Protein AF-A0ABD1W0A0-F1 (afdb_monomer)

Mean predicted aligned error: 12.57 Å

Nearest PDB structures (foldseek):
  8tv5-assembly1_F  TM=3.981E-01  e=1.221E-01  Homo sapiens
  3ckh-assembly3_A  TM=3.343E-01  e=6.756E-02  Homo sapiens
  2lw8-assembly1_A  TM=3.356E-01  e=4.769E-01  Homo sapiens
  2wmp-assembly1_B  TM=1.359E-01  e=3.151E-01  Escherichia coli
  7cyf-assembly1_D  TM=2.178E-01  e=3.790E+00  Synechocystis sp. PCC 6803 substr. Kazusa

Solvent-accessible surface area (backbone atoms only — not comparable to full-atom values): 14166 Å² total; per-residue (Å²): 141,86,70,61,62,67,52,38,37,58,56,57,69,68,49,51,70,68,56,54,67,65,48,45,54,42,34,46,77,34,82,74,73,67,85,85,35,39,60,45,50,45,73,42,72,76,54,95,89,44,54,72,43,29,40,37,40,39,40,23,35,31,31,43,80,86,50,80,87,59,73,89,62,64,91,59,54,57,47,70,38,40,28,41,30,37,32,49,95,92,37,76,81,42,79,44,67,47,82,40,45,40,73,68,92,44,70,54,39,32,25,36,41,37,45,39,44,35,89,35,77,90,41,61,70,68,48,74,70,26,29,43,36,61,43,69,41,84,80,53,79,57,81,35,58,38,80,75,49,45,26,40,37,83,36,35,54,78,44,61,62,78,84,74,84,57,88,86,50,60,78,93,72,48,30,58,54,53,52,52,49,48,55,56,74,52,74,67,94,81,72,94,74,83,90,81,93,74,95,73,96,64,75,60,64,40,47,24,54,36,62,22,46,58,68,86,56,47,80,60,45,58,69,50,55,51,52,66,66,63,66,78,79,76,83,88,129

Structure (mmCIF, N/CA/C/O backbone):
data_AF-A0ABD1W0A0-F1
#
_entry.id   AF-A0ABD1W0A0-F1
#
loop_
_atom_site.group_PDB
_atom_site.id
_atom_site.type_symbol
_atom_site.label_atom_id
_atom_site.label_alt_id
_atom_site.label_comp_id
_atom_site.label_asym_id
_atom_site.label_entity_id
_atom_site.label_seq_id
_atom_site.pdbx_PDB_ins_code
_atom_site.Cartn_x
_atom_site.Cartn_y
_atom_site.Cartn_z
_atom_site.occupancy
_atom_site.B_iso_or_equiv
_atom_site.auth_seq_id
_atom_site.auth_comp_id
_atom_site.auth_asym_id
_atom_site.auth_atom_id
_atom_site.pdbx_PDB_model_num
ATOM 1 N N . MET A 1 1 ? 24.295 13.191 -13.640 1.00 30.84 1 MET A N 1
ATOM 2 C CA . MET A 1 1 ? 22.905 12.685 -13.686 1.00 30.84 1 MET A CA 1
ATOM 3 C C . MET A 1 1 ? 22.495 12.322 -12.268 1.00 30.84 1 MET A C 1
ATOM 5 O O . MET A 1 1 ? 22.832 11.245 -11.812 1.00 30.84 1 MET A O 1
ATOM 9 N N . GLY A 1 2 ? 21.877 13.245 -11.538 1.00 33.69 2 GLY A N 1
ATOM 10 C CA . GLY A 1 2 ? 21.489 13.039 -10.142 1.00 33.69 2 GLY A CA 1
ATOM 11 C C . GLY A 1 2 ? 20.812 14.305 -9.644 1.00 33.69 2 GLY A C 1
ATOM 12 O O . GLY A 1 2 ? 21.487 15.253 -9.272 1.00 33.69 2 GLY A O 1
ATOM 13 N N . GLY A 1 3 ? 19.488 14.380 -9.776 1.00 33.66 3 GLY A N 1
ATOM 14 C CA . GLY A 1 3 ? 18.755 15.620 -9.487 1.00 33.66 3 GLY A CA 1
ATOM 15 C C . GLY A 1 3 ? 17.242 15.479 -9.316 1.00 33.66 3 GLY A C 1
ATOM 16 O O . GLY A 1 3 ? 16.566 16.490 -9.163 1.00 33.66 3 GLY A O 1
ATOM 17 N N . CYS A 1 4 ? 16.691 14.258 -9.341 1.00 41.09 4 CYS A N 1
ATOM 18 C CA . CYS A 1 4 ? 15.255 14.044 -9.115 1.00 41.09 4 CYS A CA 1
ATOM 19 C C . CYS A 1 4 ? 14.901 13.771 -7.647 1.00 41.09 4 CYS A C 1
ATOM 21 O O . CYS A 1 4 ? 13.797 14.110 -7.232 1.00 41.09 4 CYS A O 1
ATOM 23 N N . SER A 1 5 ? 15.813 13.213 -6.842 1.00 47.69 5 SER A N 1
ATOM 24 C CA . SER A 1 5 ? 15.529 12.885 -5.437 1.00 47.69 5 SER A CA 1
ATOM 25 C C . SER A 1 5 ? 15.382 14.129 -4.552 1.00 47.69 5 SER A C 1
ATOM 27 O O . SER A 1 5 ? 14.432 14.209 -3.776 1.00 47.69 5 SER A O 1
ATOM 29 N N . SER A 1 6 ? 16.253 15.135 -4.711 1.00 45.31 6 SER A N 1
ATOM 30 C CA . SER A 1 6 ? 16.194 16.379 -3.926 1.00 45.31 6 SER A CA 1
ATOM 31 C C . SER A 1 6 ? 14.945 17.209 -4.237 1.00 45.31 6 SER A C 1
ATOM 33 O O . SER A 1 6 ? 14.251 17.656 -3.329 1.00 45.31 6 SER A O 1
ATOM 35 N N . ARG A 1 7 ? 14.601 17.355 -5.520 1.00 48.25 7 ARG A N 1
ATOM 36 C CA . ARG A 1 7 ? 13.452 18.163 -5.954 1.00 48.25 7 ARG A CA 1
ATOM 37 C C . ARG A 1 7 ? 12.101 17.503 -5.671 1.00 48.25 7 ARG A C 1
ATOM 39 O O . ARG A 1 7 ? 11.128 18.207 -5.416 1.00 48.25 7 ARG A O 1
ATOM 46 N N . ALA A 1 8 ? 12.019 16.169 -5.687 1.00 51.66 8 ALA A N 1
ATOM 47 C CA . ALA A 1 8 ? 10.799 15.487 -5.268 1.00 51.66 8 ALA A CA 1
ATOM 48 C C . ALA A 1 8 ? 10.520 15.739 -3.775 1.00 51.66 8 ALA A C 1
ATOM 50 O O . ALA A 1 8 ? 9.407 16.133 -3.427 1.00 51.66 8 ALA A O 1
ATOM 51 N N . SER A 1 9 ? 11.553 15.624 -2.925 1.00 56.41 9 SER A N 1
ATOM 52 C CA . SER A 1 9 ? 11.492 15.981 -1.497 1.00 56.41 9 SER A CA 1
ATOM 53 C C . SER A 1 9 ? 11.019 17.430 -1.290 1.00 56.41 9 SER A C 1
ATOM 55 O O . SER A 1 9 ? 10.103 17.673 -0.508 1.00 56.41 9 SER A O 1
ATOM 57 N N . GLU A 1 10 ? 11.518 18.392 -2.077 1.00 59.81 10 GLU A N 1
ATOM 58 C CA . GLU A 1 10 ? 11.085 19.800 -2.007 1.00 59.81 10 GLU A CA 1
ATOM 59 C C . GLU A 1 10 ? 9.602 20.036 -2.340 1.00 59.81 10 GLU A C 1
ATOM 61 O O . GLU A 1 10 ? 8.986 20.937 -1.770 1.00 59.81 10 GLU A O 1
ATOM 66 N N . VAL A 1 11 ? 9.007 19.264 -3.255 1.00 61.78 11 VAL A N 1
ATOM 67 C CA . VAL A 1 11 ? 7.575 19.390 -3.582 1.00 61.78 11 VAL A CA 1
ATOM 68 C C . VAL A 1 11 ? 6.713 18.773 -2.482 1.00 61.78 11 VAL A C 1
ATOM 70 O O . VAL A 1 11 ? 5.691 19.347 -2.117 1.00 61.78 11 VAL A O 1
ATOM 73 N N . ILE A 1 12 ? 7.132 17.644 -1.910 1.00 63.72 12 ILE A N 1
ATOM 74 C CA . ILE A 1 12 ? 6.375 16.969 -0.843 1.00 63.72 12 ILE A CA 1
ATOM 75 C C . ILE A 1 12 ? 6.430 17.765 0.457 1.00 63.72 12 ILE A C 1
ATOM 77 O O . ILE A 1 12 ? 5.430 17.842 1.166 1.00 63.72 12 ILE A O 1
ATOM 81 N N . ARG A 1 13 ? 7.555 18.440 0.724 1.00 64.38 13 ARG A N 1
ATOM 82 C CA . ARG A 1 13 ? 7.705 19.404 1.824 1.00 64.38 13 ARG A CA 1
ATOM 83 C C . ARG A 1 13 ? 6.637 20.489 1.827 1.00 64.38 13 ARG A C 1
ATOM 85 O O . ARG A 1 13 ? 6.260 20.969 2.897 1.00 64.38 13 ARG A O 1
ATOM 92 N N . LYS A 1 14 ? 6.160 20.869 0.637 1.00 68.62 14 LYS A N 1
ATOM 93 C CA . LYS A 1 14 ? 5.113 21.878 0.451 1.00 68.62 14 LYS A CA 1
ATOM 94 C C . LYS A 1 14 ? 3.707 21.333 0.681 1.00 68.62 14 LYS A C 1
ATOM 96 O O . LYS A 1 14 ? 2.786 22.139 0.764 1.00 68.62 14 LYS A O 1
ATOM 101 N N . PHE A 1 15 ? 3.516 20.016 0.793 1.00 69.50 15 PHE A N 1
ATOM 102 C CA . PHE A 1 15 ? 2.223 19.499 1.218 1.00 69.50 15 PHE A CA 1
ATOM 103 C C . PHE A 1 15 ? 2.018 19.791 2.699 1.00 69.50 15 PHE A C 1
ATOM 105 O O . PHE A 1 15 ? 2.807 19.406 3.572 1.00 69.50 15 PHE A O 1
ATOM 112 N N . ASP A 1 16 ? 0.915 20.475 2.974 1.00 72.50 16 ASP A N 1
ATOM 113 C CA . ASP A 1 16 ? 0.382 20.543 4.316 1.00 72.50 16 ASP A CA 1
ATOM 114 C C . ASP A 1 16 ? -0.169 19.170 4.749 1.00 72.50 16 ASP A C 1
ATOM 116 O O . ASP A 1 16 ? -0.230 18.187 3.996 1.00 72.50 16 ASP A O 1
ATOM 120 N N . LYS A 1 17 ? -0.567 19.095 6.015 1.00 72.88 17 LYS A N 1
ATOM 121 C CA . LYS A 1 17 ? -1.086 17.870 6.617 1.00 72.88 17 LYS A CA 1
ATOM 122 C C . LYS A 1 17 ? -2.377 17.387 5.950 1.00 72.88 17 LYS A C 1
ATOM 124 O O . LYS A 1 17 ? -2.578 16.183 5.804 1.00 72.88 17 LYS A O 1
ATOM 129 N N . VAL A 1 18 ? -3.243 18.305 5.528 1.00 74.94 18 VAL A N 1
ATOM 130 C CA . VAL A 1 18 ? -4.532 17.992 4.900 1.00 74.94 18 VAL A CA 1
ATOM 131 C C . VAL A 1 18 ? -4.304 17.385 3.514 1.00 74.94 18 VAL A C 1
ATOM 133 O O . VAL A 1 18 ? -4.861 16.331 3.195 1.00 74.94 18 VAL A O 1
ATOM 136 N N . ALA A 1 19 ? -3.411 17.983 2.727 1.00 73.25 19 ALA A N 1
ATOM 137 C CA . ALA A 1 19 ? -2.983 17.494 1.430 1.00 73.25 19 ALA A CA 1
ATOM 138 C C . ALA A 1 19 ? -2.396 16.081 1.544 1.00 73.25 19 ALA A C 1
ATOM 140 O O . ALA A 1 19 ? -2.847 15.184 0.830 1.00 73.25 19 ALA A O 1
ATOM 141 N N . LEU A 1 20 ? -1.485 15.832 2.493 1.00 76.44 20 LEU A N 1
ATOM 142 C CA . LEU A 1 20 ? -0.906 14.499 2.704 1.00 76.44 20 LEU A CA 1
ATOM 143 C C . LEU A 1 20 ? -1.940 13.449 3.152 1.00 76.44 20 LEU A C 1
ATOM 145 O O . LEU A 1 20 ? -1.896 12.313 2.675 1.00 76.44 20 LEU A O 1
ATOM 149 N N . ARG A 1 21 ? -2.904 13.814 4.013 1.00 76.31 21 ARG A N 1
ATOM 150 C CA . ARG A 1 21 ? -4.032 12.935 4.395 1.00 76.31 21 ARG A CA 1
ATOM 151 C C . ARG A 1 21 ? -4.903 12.571 3.186 1.00 76.31 21 ARG A C 1
ATOM 153 O O . ARG A 1 21 ? -5.435 11.460 3.105 1.00 76.31 21 ARG A O 1
ATOM 160 N N . SER A 1 22 ? -5.040 13.496 2.236 1.00 76.44 22 SER A N 1
ATOM 161 C CA . SER A 1 22 ? -5.843 13.320 1.021 1.00 76.44 22 SER A CA 1
ATOM 162 C C . SER A 1 22 ? -5.133 12.536 -0.094 1.00 76.44 22 SER A C 1
ATOM 164 O O . SER A 1 22 ? -5.806 12.020 -0.994 1.00 76.44 22 SER A O 1
ATOM 166 N N . LEU A 1 23 ? -3.801 12.388 -0.033 1.00 77.12 23 LEU A N 1
ATOM 167 C CA . LEU A 1 23 ? -3.023 11.692 -1.060 1.00 77.12 23 LEU A CA 1
ATOM 168 C C . LEU A 1 23 ? -3.459 10.230 -1.178 1.00 77.12 23 LEU A C 1
ATOM 170 O O . LEU A 1 23 ? -3.375 9.445 -0.235 1.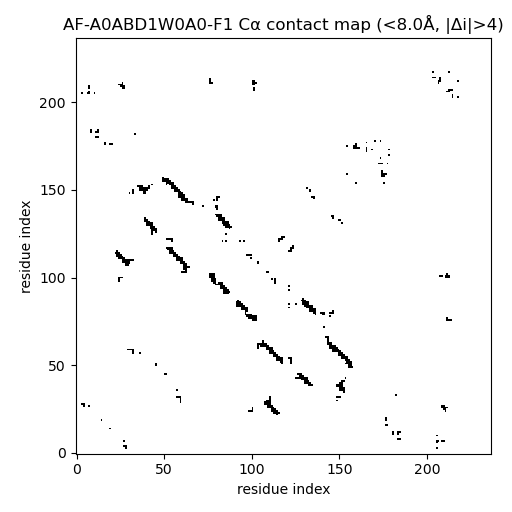00 77.12 23 LEU A O 1
ATOM 174 N N . ARG A 1 24 ? -3.913 9.860 -2.378 1.00 84.38 24 ARG A N 1
ATOM 175 C CA . ARG A 1 24 ? -4.330 8.490 -2.709 1.00 84.38 24 ARG A CA 1
ATOM 176 C C . ARG A 1 24 ? -3.182 7.646 -3.233 1.00 84.38 24 ARG A C 1
ATOM 178 O O . ARG A 1 24 ? -3.112 6.470 -2.909 1.00 84.38 24 ARG A O 1
ATOM 185 N N . ASN A 1 25 ? -2.317 8.232 -4.054 1.00 84.25 25 ASN A N 1
ATOM 186 C CA . ASN A 1 25 ? -1.151 7.569 -4.625 1.00 84.25 25 ASN A CA 1
ATOM 187 C C . ASN A 1 25 ? -0.029 8.591 -4.745 1.00 84.25 25 ASN A C 1
ATOM 189 O O . ASN A 1 25 ? -0.281 9.739 -5.115 1.00 84.25 25 ASN A O 1
ATOM 193 N N . PHE A 1 26 ? 1.185 8.164 -4.445 1.00 82.31 26 PHE A N 1
ATOM 194 C CA . PHE A 1 26 ? 2.364 9.008 -4.456 1.00 82.31 26 PHE A CA 1
ATOM 195 C C . PHE A 1 26 ? 3.607 8.146 -4.716 1.00 82.31 26 PHE A C 1
ATOM 197 O O . PHE A 1 26 ? 3.639 7.000 -4.266 1.00 82.31 26 PHE A O 1
ATOM 204 N N . SER A 1 27 ? 4.616 8.658 -5.428 1.00 82.81 27 SER A N 1
ATOM 205 C CA . SER A 1 27 ? 5.856 7.906 -5.667 1.00 82.81 27 SER A CA 1
ATOM 206 C C . SER A 1 27 ? 7.123 8.757 -5.571 1.00 82.81 27 SER A C 1
ATOM 208 O O . SER A 1 27 ? 7.114 9.926 -5.954 1.00 82.81 27 SER A O 1
ATOM 210 N N . ILE A 1 28 ? 8.211 8.157 -5.077 1.00 83.94 28 ILE A N 1
ATOM 211 C CA . ILE A 1 28 ? 9.555 8.755 -5.004 1.00 83.94 28 ILE A CA 1
ATOM 212 C C . ILE A 1 28 ? 10.644 7.756 -5.363 1.00 83.94 28 ILE A C 1
ATOM 214 O O . ILE A 1 28 ? 10.482 6.561 -5.109 1.00 83.94 28 ILE A O 1
ATOM 218 N N . PRO A 1 29 ? 11.788 8.235 -5.877 1.00 82.81 29 PRO A N 1
ATOM 219 C CA . PRO A 1 29 ? 12.995 7.425 -5.940 1.00 82.81 29 PRO A CA 1
ATOM 220 C C . PRO A 1 29 ? 13.361 6.920 -4.541 1.00 82.81 29 PRO A C 1
ATOM 222 O O . PRO A 1 29 ? 13.409 7.703 -3.591 1.00 82.81 29 PRO A O 1
ATOM 225 N N . GLY A 1 30 ? 13.607 5.620 -4.403 1.00 84.12 30 GLY A N 1
ATOM 226 C CA . GLY A 1 30 ? 13.931 5.023 -3.112 1.00 84.12 30 GLY A CA 1
ATOM 227 C C . GLY A 1 30 ? 13.736 3.512 -3.070 1.00 84.12 30 GLY A C 1
ATOM 228 O O . GLY A 1 30 ? 12.893 2.944 -3.764 1.00 84.12 30 GLY A O 1
ATOM 229 N N . SER A 1 31 ? 14.532 2.849 -2.229 1.00 88.75 31 SER A N 1
ATOM 230 C CA . SER A 1 31 ? 14.459 1.402 -1.994 1.00 88.75 31 SER A CA 1
ATOM 231 C C . SER A 1 31 ? 13.910 1.024 -0.626 1.00 88.75 31 SER A C 1
ATOM 233 O O . SER A 1 31 ? 13.794 -0.169 -0.330 1.00 88.75 31 SER A O 1
ATOM 235 N N . GLU A 1 32 ? 13.616 2.009 0.218 1.00 90.88 32 GLU A N 1
ATOM 236 C CA . GLU A 1 32 ? 13.239 1.784 1.605 1.00 90.88 32 GLU A CA 1
ATOM 237 C C . GLU A 1 32 ? 11.749 1.968 1.837 1.00 90.88 32 GLU A C 1
ATOM 239 O O . GLU A 1 32 ? 11.087 2.797 1.218 1.00 90.88 32 GLU A O 1
ATOM 244 N N . ILE A 1 33 ? 11.233 1.141 2.739 1.00 91.88 33 ILE A N 1
ATOM 245 C CA . ILE A 1 33 ? 9.881 1.233 3.276 1.00 91.88 33 ILE A CA 1
ATOM 246 C C . ILE A 1 33 ? 10.043 1.628 4.744 1.00 91.88 33 ILE A C 1
ATOM 248 O O . ILE A 1 33 ? 10.895 1.031 5.410 1.00 91.88 33 ILE A O 1
ATOM 252 N N . PRO A 1 34 ? 9.253 2.582 5.267 1.00 89.50 34 PRO A N 1
ATOM 253 C CA . PRO A 1 34 ? 9.365 2.971 6.665 1.00 89.50 34 PRO A CA 1
ATOM 254 C C . PRO A 1 34 ? 9.191 1.765 7.596 1.00 89.50 34 PRO A C 1
ATOM 256 O O . PRO A 1 34 ? 8.301 0.939 7.390 1.00 89.50 34 PRO A O 1
ATOM 259 N N . GLU A 1 35 ? 10.015 1.671 8.640 1.00 90.50 35 GLU A N 1
ATOM 260 C CA . GLU A 1 35 ? 10.097 0.480 9.507 1.00 90.50 35 GLU A CA 1
ATOM 261 C C . GLU A 1 35 ? 8.784 0.122 10.214 1.00 90.50 35 GLU A C 1
ATOM 263 O O . GLU A 1 35 ? 8.564 -1.018 10.610 1.00 90.50 35 GLU A O 1
ATOM 268 N N . TRP A 1 36 ? 7.889 1.096 10.351 1.00 90.81 36 TRP A N 1
ATOM 269 C CA . TRP A 1 36 ? 6.583 0.942 10.982 1.00 90.81 36 TRP A CA 1
ATOM 270 C C . TRP A 1 36 ? 5.498 0.351 10.077 1.00 90.81 36 TRP A C 1
ATOM 272 O O . TRP A 1 36 ? 4.363 0.152 10.520 1.00 90.81 36 TRP A O 1
ATOM 282 N N . PHE A 1 37 ? 5.826 0.053 8.821 1.00 94.69 37 PHE A N 1
ATOM 283 C CA . PHE A 1 37 ? 4.998 -0.798 7.978 1.00 94.69 37 PHE A CA 1
ATOM 284 C C . PHE A 1 37 ? 5.242 -2.267 8.319 1.00 94.69 37 PHE A C 1
ATOM 286 O O . PHE A 1 37 ? 6.377 -2.722 8.461 1.00 94.69 37 PHE A O 1
ATOM 293 N N . THR A 1 38 ? 4.166 -3.047 8.375 1.00 96.62 38 THR A N 1
ATOM 294 C CA . THR A 1 38 ? 4.269 -4.506 8.447 1.00 96.62 38 THR A CA 1
ATOM 295 C C . THR A 1 38 ? 4.619 -5.046 7.065 1.00 96.62 38 THR A C 1
ATOM 297 O O . THR A 1 38 ? 3.952 -4.711 6.090 1.00 96.62 38 THR A O 1
ATOM 300 N N . ARG A 1 39 ? 5.681 -5.846 6.956 1.00 95.75 39 ARG A N 1
ATOM 301 C CA . ARG A 1 39 ? 6.168 -6.359 5.666 1.00 95.75 39 ARG A CA 1
ATOM 302 C C . ARG A 1 39 ? 5.242 -7.436 5.107 1.00 95.75 39 ARG A C 1
ATOM 304 O O . ARG A 1 39 ? 4.847 -8.330 5.846 1.00 95.75 39 ARG A O 1
ATOM 311 N N . ASP A 1 40 ? 4.984 -7.360 3.802 1.00 91.06 40 ASP A N 1
ATOM 312 C CA . ASP A 1 40 ? 4.324 -8.363 2.944 1.00 91.06 40 ASP A CA 1
ATOM 313 C C . ASP A 1 40 ? 2.868 -8.746 3.270 1.00 91.06 40 ASP A C 1
ATOM 315 O O . ASP A 1 40 ? 2.011 -8.717 2.379 1.00 91.06 40 ASP A O 1
ATOM 319 N N . GLU A 1 41 ? 2.558 -9.078 4.522 1.00 95.00 41 GLU A N 1
ATOM 320 C CA . GLU A 1 41 ? 1.202 -9.350 4.992 1.00 95.00 41 GLU A CA 1
ATOM 321 C C . GLU A 1 41 ? 0.913 -8.720 6.358 1.00 95.00 41 GLU A C 1
ATOM 323 O O . GLU A 1 41 ? 1.784 -8.626 7.218 1.00 95.00 41 GLU A O 1
ATOM 328 N N . VAL A 1 42 ? -0.339 -8.320 6.584 1.00 97.19 42 VAL A N 1
ATOM 329 C CA . VAL A 1 42 ? -0.821 -7.865 7.896 1.00 97.19 42 VAL A CA 1
ATOM 330 C C . VAL A 1 42 ? -2.146 -8.538 8.230 1.00 97.19 42 VAL A C 1
ATOM 332 O O . VAL A 1 42 ? -3.014 -8.681 7.371 1.00 97.1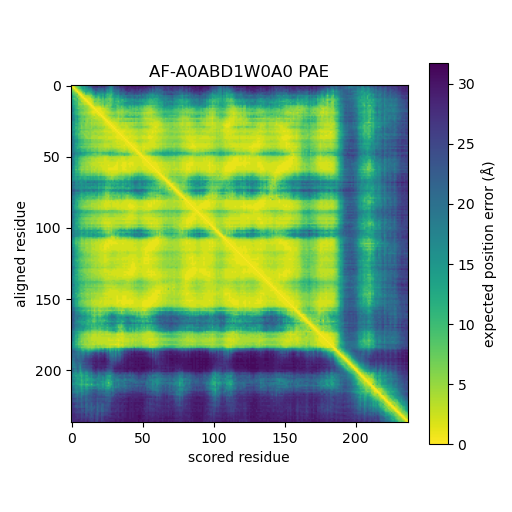9 42 VAL A O 1
ATOM 335 N N . CYS A 1 43 ? -2.308 -8.953 9.486 1.00 97.06 43 CYS A N 1
ATOM 336 C CA . CYS A 1 43 ? -3.588 -9.436 9.997 1.00 97.06 43 CYS A CA 1
ATOM 337 C C . CYS A 1 43 ? -4.410 -8.246 10.494 1.00 97.06 43 CYS A C 1
ATOM 339 O O . CYS A 1 43 ? -3.961 -7.495 11.363 1.00 97.06 43 CYS A O 1
ATOM 341 N N . PHE A 1 44 ? -5.611 -8.076 9.955 1.00 96.88 44 PHE A N 1
ATOM 342 C CA . PHE A 1 44 ? -6.562 -7.103 10.457 1.00 96.88 44 PHE A CA 1
ATOM 343 C C . PHE A 1 44 ? -7.184 -7.616 11.755 1.00 96.88 44 PHE A C 1
ATOM 345 O O . PHE A 1 44 ? -7.711 -8.727 11.816 1.00 96.88 44 PHE A O 1
ATOM 352 N N . SER A 1 45 ? -7.133 -6.782 12.792 1.00 94.94 45 SER A N 1
ATOM 353 C CA . SER A 1 45 ? -7.867 -7.008 14.029 1.00 94.94 45 SER A CA 1
ATOM 354 C C . SER A 1 45 ? -8.802 -5.836 14.281 1.00 94.94 45 SER A C 1
ATOM 356 O O . SER A 1 45 ? -8.381 -4.678 14.351 1.00 94.94 45 SER A O 1
ATOM 358 N N . LYS A 1 46 ? -10.091 -6.136 14.412 1.00 92.56 46 LYS A N 1
ATOM 359 C CA . LYS A 1 46 ? -11.120 -5.137 14.661 1.00 92.56 46 LYS A CA 1
ATOM 360 C C . LYS A 1 46 ? -10.990 -4.623 16.092 1.00 92.56 46 LYS A C 1
ATOM 362 O O . LYS A 1 46 ? -11.227 -5.346 17.058 1.00 92.56 46 LYS A O 1
ATOM 367 N N . LYS A 1 47 ? -10.675 -3.337 16.245 1.00 91.50 47 LYS A N 1
ATOM 368 C CA . LYS A 1 47 ? -10.637 -2.6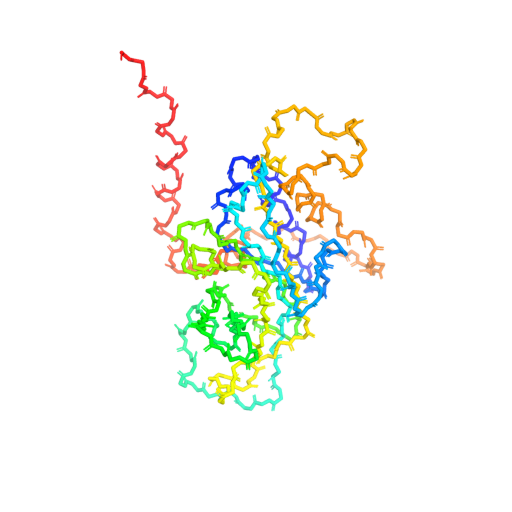86 17.559 1.00 91.50 47 LYS A CA 1
ATOM 369 C C . LYS A 1 47 ? -12.051 -2.301 18.013 1.00 91.50 47 LYS A C 1
ATOM 371 O O . LYS A 1 47 ? -12.889 -1.882 17.218 1.00 91.50 47 LYS A O 1
ATOM 376 N N . LYS A 1 48 ? -12.314 -2.409 19.321 1.00 86.25 48 LYS A N 1
ATOM 377 C CA . LYS A 1 48 ? -13.638 -2.135 19.916 1.00 86.25 48 LYS A CA 1
ATOM 378 C C . LYS A 1 48 ? -14.053 -0.657 19.850 1.00 86.25 48 LYS A C 1
ATOM 380 O O . LYS A 1 48 ? -15.242 -0.380 19.738 1.00 86.25 48 LYS A O 1
ATOM 385 N N . TYR A 1 49 ? -13.094 0.264 19.946 1.00 87.81 49 TYR A N 1
ATOM 386 C CA . TYR A 1 49 ? -13.345 1.707 20.091 1.00 87.81 49 TYR A CA 1
ATOM 387 C C . TYR A 1 49 ? -12.632 2.564 19.038 1.00 87.81 49 TYR A C 1
ATOM 389 O O . TYR A 1 49 ? -12.541 3.773 19.201 1.00 87.81 49 TYR A O 1
ATOM 397 N N . ASP A 1 50 ? -12.071 1.942 18.003 1.00 86.94 50 ASP A N 1
ATOM 398 C CA . ASP A 1 50 ? -11.167 2.621 17.076 1.00 86.94 50 ASP A CA 1
ATOM 399 C C . ASP A 1 50 ? -11.370 2.031 15.680 1.00 86.94 50 ASP A C 1
ATOM 401 O O . ASP A 1 50 ? -10.908 0.933 15.366 1.00 86.94 50 ASP A O 1
ATOM 405 N N . ALA A 1 51 ? -12.182 2.709 14.872 1.00 92.31 51 ALA A N 1
ATOM 406 C CA . ALA A 1 51 ? -12.536 2.224 13.547 1.00 92.31 51 ALA A CA 1
ATOM 407 C C . ALA A 1 51 ? -11.340 2.350 12.597 1.00 92.31 51 ALA A C 1
ATOM 409 O O . ALA A 1 51 ? -10.608 3.338 12.633 1.00 92.31 51 ALA A O 1
ATOM 410 N N . ILE A 1 52 ? -11.156 1.366 11.714 1.00 94.81 52 ILE A N 1
ATOM 411 C CA . ILE A 1 52 ? -10.200 1.499 10.614 1.00 94.81 52 ILE A CA 1
ATOM 412 C C . ILE A 1 52 ? -10.691 2.586 9.650 1.00 94.81 52 ILE A C 1
ATOM 414 O O . ILE A 1 52 ? -11.849 2.578 9.237 1.00 94.81 52 ILE A O 1
ATOM 418 N N . LYS A 1 53 ? -9.812 3.528 9.306 1.00 94.06 53 LYS A N 1
ATOM 419 C CA . LYS A 1 53 ? -10.094 4.636 8.380 1.00 94.06 53 LYS A CA 1
ATOM 420 C C . LYS A 1 53 ? -9.416 4.465 7.038 1.00 94.06 53 LYS A C 1
ATOM 422 O O . LYS A 1 53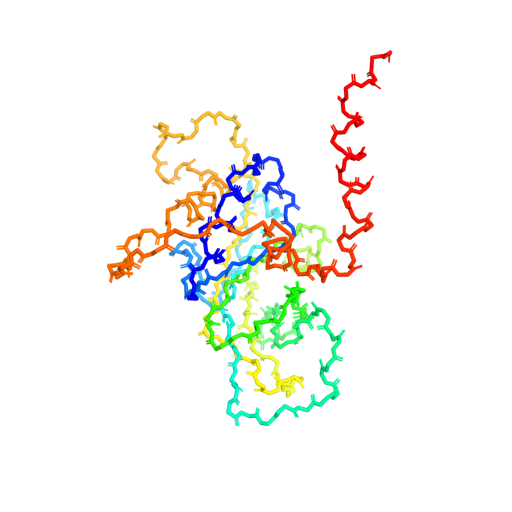 ? -9.925 4.945 6.028 1.00 94.06 53 LYS A O 1
ATOM 427 N N . SER A 1 54 ? -8.248 3.829 7.009 1.00 94.25 54 SER A N 1
ATOM 428 C CA . SER A 1 54 ? -7.582 3.520 5.749 1.00 94.25 54 SER A CA 1
ATOM 429 C C . SER A 1 54 ? -6.545 2.411 5.878 1.00 94.25 54 SER 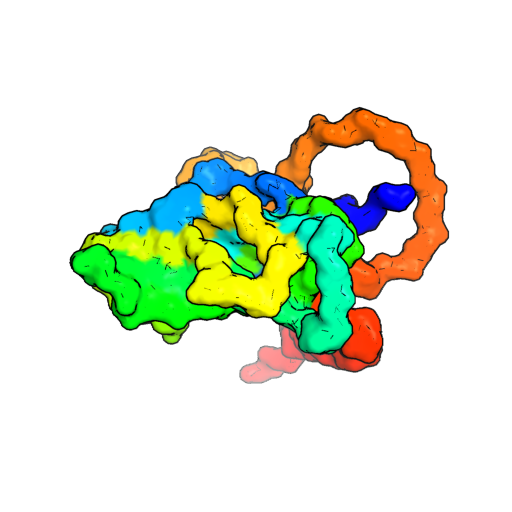A C 1
ATOM 431 O O . SER A 1 54 ? -6.082 2.085 6.968 1.00 94.25 54 SER A O 1
ATOM 433 N N . VAL A 1 55 ? -6.158 1.855 4.736 1.00 95.69 55 VAL A N 1
ATOM 434 C CA . VAL A 1 55 ? -5.000 0.976 4.578 1.00 95.69 55 VAL A CA 1
ATOM 435 C C . VAL A 1 55 ? -3.994 1.694 3.688 1.00 95.69 55 VAL A C 1
ATOM 437 O O . VAL A 1 55 ? -4.337 2.125 2.587 1.00 95.69 55 VAL A O 1
ATOM 440 N N . ILE A 1 56 ? -2.754 1.836 4.150 1.00 95.12 56 ILE A N 1
ATOM 441 C CA . ILE A 1 56 ? -1.647 2.363 3.349 1.00 95.12 56 ILE A CA 1
ATOM 442 C C . ILE A 1 56 ? -0.775 1.194 2.916 1.00 95.12 56 ILE A C 1
ATOM 444 O O . ILE A 1 56 ? -0.330 0.403 3.745 1.00 95.12 56 ILE A O 1
ATOM 448 N N . ILE A 1 57 ? -0.514 1.100 1.619 1.00 96.56 57 ILE A N 1
ATOM 449 C CA . ILE A 1 57 ? 0.370 0.100 1.034 1.00 96.56 57 ILE A CA 1
ATOM 450 C C . ILE A 1 57 ? 1.590 0.801 0.446 1.00 96.56 57 ILE A C 1
ATOM 452 O O . ILE A 1 57 ? 1.458 1.686 -0.395 1.00 96.56 57 ILE A O 1
ATOM 456 N N . ALA A 1 58 ? 2.769 0.382 0.894 1.00 95.06 58 ALA A N 1
ATOM 457 C CA . ALA A 1 58 ? 4.065 0.792 0.386 1.00 95.06 58 ALA A CA 1
ATOM 458 C C . ALA A 1 58 ? 4.651 -0.327 -0.477 1.00 95.06 58 ALA A C 1
ATOM 460 O O . ALA A 1 58 ? 4.722 -1.474 -0.036 1.00 95.06 58 ALA A O 1
ATOM 461 N N . VAL A 1 59 ? 5.093 -0.019 -1.694 1.00 95.44 59 VAL A N 1
ATOM 462 C CA . VAL A 1 59 ? 5.745 -0.998 -2.575 1.00 95.44 59 VAL A CA 1
ATOM 463 C C . VAL A 1 59 ? 6.972 -0.399 -3.227 1.00 95.44 59 VAL A C 1
ATOM 465 O O . VAL A 1 59 ? 6.943 0.728 -3.707 1.00 95.44 59 VAL A O 1
ATOM 468 N N . VAL A 1 60 ? 8.052 -1.171 -3.261 1.00 93.38 60 VAL A N 1
ATOM 469 C CA . VAL A 1 60 ? 9.278 -0.801 -3.967 1.00 93.38 60 VAL A CA 1
ATOM 470 C C . VAL A 1 60 ? 9.324 -1.578 -5.266 1.00 93.38 60 VAL A C 1
ATOM 472 O O . VAL A 1 60 ? 9.313 -2.814 -5.263 1.00 93.38 60 VAL A O 1
ATOM 475 N N . ILE A 1 61 ? 9.381 -0.849 -6.372 1.00 91.69 61 ILE A N 1
ATOM 476 C CA . ILE A 1 61 ? 9.409 -1.395 -7.723 1.00 91.69 61 ILE A CA 1
ATOM 477 C C . ILE A 1 61 ? 10.723 -1.042 -8.400 1.00 91.69 61 ILE A C 1
ATOM 479 O O . ILE A 1 61 ? 11.276 0.031 -8.196 1.00 91.69 61 ILE A O 1
ATOM 483 N N . SER A 1 62 ? 11.197 -1.952 -9.242 1.00 89.56 62 SER A N 1
ATOM 484 C CA . SER A 1 62 ? 12.311 -1.705 -10.159 1.00 89.56 62 SER A CA 1
ATOM 485 C C . SER A 1 62 ? 11.949 -2.164 -11.564 1.00 89.56 62 SER A C 1
ATOM 487 O O . SER A 1 62 ? 11.123 -3.067 -11.731 1.00 89.56 62 SER A O 1
ATOM 489 N N . ASN A 1 63 ? 12.598 -1.572 -12.560 1.00 85.75 63 ASN A N 1
ATOM 490 C CA . ASN A 1 63 ? 12.471 -1.971 -13.952 1.00 85.75 63 ASN A CA 1
ATOM 491 C C . ASN A 1 63 ? 13.683 -2.821 -14.370 1.00 85.75 63 ASN A C 1
ATOM 493 O O . ASN A 1 63 ? 14.825 -2.361 -14.358 1.00 85.75 63 ASN A O 1
ATOM 497 N N . ASN A 1 64 ? 13.444 -4.079 -14.731 1.00 83.88 64 ASN A N 1
ATOM 498 C CA . ASN A 1 64 ? 14.461 -4.976 -15.255 1.00 83.88 64 ASN A CA 1
ATOM 499 C C . ASN A 1 64 ? 14.646 -4.749 -16.759 1.00 83.88 64 ASN A C 1
ATOM 501 O O . ASN A 1 64 ? 13.993 -5.384 -17.590 1.00 83.88 64 ASN A O 1
ATOM 505 N N . THR A 1 65 ? 15.601 -3.890 -17.109 1.00 75.56 65 THR A N 1
ATOM 506 C CA . THR A 1 65 ? 15.889 -3.549 -18.509 1.00 75.56 65 THR A CA 1
ATOM 507 C C . THR A 1 65 ? 16.619 -4.654 -19.284 1.00 75.56 65 THR A C 1
ATOM 509 O O . THR A 1 65 ? 16.898 -4.466 -20.464 1.00 75.56 65 THR A O 1
ATOM 512 N N . GLN A 1 66 ? 16.971 -5.784 -18.653 1.00 79.00 66 GLN A N 1
ATOM 513 C CA . GLN A 1 66 ? 17.551 -6.935 -19.361 1.00 79.00 66 GLN A CA 1
ATOM 514 C C . GLN A 1 66 ? 16.493 -7.710 -20.155 1.00 79.00 66 GLN A C 1
ATOM 516 O O . GLN A 1 66 ? 16.818 -8.391 -21.126 1.00 79.00 66 GLN A O 1
ATOM 521 N N . ILE A 1 67 ? 15.228 -7.618 -19.744 1.00 79.88 67 ILE A N 1
ATOM 522 C CA . ILE A 1 67 ? 14.107 -8.193 -20.482 1.00 79.88 67 ILE A CA 1
ATOM 523 C C . ILE A 1 67 ? 13.772 -7.240 -21.635 1.00 79.88 67 ILE A C 1
ATOM 525 O O . ILE A 1 67 ? 13.641 -6.030 -21.433 1.00 79.88 67 ILE A O 1
ATOM 529 N N . GLN A 1 68 ? 13.659 -7.789 -22.849 1.00 76.38 68 GLN A N 1
ATOM 530 C CA . GLN A 1 68 ? 13.426 -6.990 -24.050 1.00 76.38 68 GLN A CA 1
ATOM 531 C C . GLN A 1 68 ? 12.149 -6.161 -23.929 1.00 76.38 68 GLN A C 1
ATOM 533 O O . GLN A 1 68 ? 11.104 -6.634 -23.480 1.00 76.38 68 GLN A O 1
ATOM 538 N N . HIS A 1 69 ? 12.270 -4.908 -24.352 1.00 71.62 69 HIS A N 1
ATOM 539 C CA . HIS A 1 69 ? 11.169 -3.974 -24.437 1.00 71.62 69 HIS A CA 1
ATOM 540 C C . HIS A 1 69 ? 10.148 -4.466 -25.468 1.00 71.62 69 HIS A C 1
ATOM 542 O O . HIS A 1 69 ? 10.463 -4.561 -26.651 1.00 71.62 69 HIS A O 1
ATOM 548 N N . ASP A 1 70 ? 8.914 -4.711 -25.039 1.00 76.69 70 ASP A N 1
ATOM 549 C CA . ASP A 1 70 ? 7.785 -4.940 -25.938 1.00 76.69 70 ASP A CA 1
ATOM 550 C C . ASP A 1 70 ? 6.954 -3.657 -26.025 1.00 76.69 70 ASP A C 1
ATOM 552 O O . ASP A 1 70 ? 6.530 -3.103 -25.009 1.00 76.69 70 ASP A O 1
ATOM 556 N N . SER A 1 71 ? 6.753 -3.160 -27.244 1.00 75.19 71 SER A N 1
ATOM 557 C CA . SER A 1 71 ? 6.045 -1.903 -27.488 1.00 75.19 71 SER A CA 1
ATOM 558 C C . SER A 1 71 ? 4.555 -1.958 -27.152 1.00 75.19 71 SER A C 1
ATOM 560 O O . SER A 1 71 ? 3.910 -0.920 -27.049 1.00 75.19 71 SER A O 1
ATOM 562 N N . ARG A 1 72 ? 3.987 -3.145 -26.897 1.00 73.62 72 ARG A N 1
ATOM 563 C CA . ARG A 1 72 ? 2.615 -3.288 -26.377 1.00 73.62 72 ARG A CA 1
ATOM 564 C C . ARG A 1 72 ? 2.422 -2.652 -24.998 1.00 73.62 72 ARG A C 1
ATOM 566 O O . ARG A 1 72 ? 1.284 -2.407 -24.601 1.00 73.62 72 ARG A O 1
ATOM 573 N N . TYR A 1 73 ? 3.512 -2.404 -24.276 1.00 70.56 73 TYR A N 1
ATOM 574 C CA . TYR A 1 73 ? 3.503 -1.740 -22.974 1.00 70.56 73 TYR A CA 1
ATOM 575 C C . TYR A 1 73 ? 3.742 -0.226 -23.072 1.00 70.56 73 TYR A C 1
ATOM 577 O O . TYR A 1 73 ? 3.594 0.476 -22.070 1.00 70.56 73 TYR A O 1
ATOM 585 N N . ASP A 1 74 ? 4.076 0.287 -24.262 1.00 65.50 74 ASP A N 1
ATOM 586 C CA . ASP A 1 74 ? 4.278 1.716 -24.479 1.00 65.50 74 ASP A CA 1
ATOM 587 C C . ASP A 1 74 ? 2.968 2.487 -24.300 1.00 65.50 74 ASP A C 1
ATOM 589 O O . ASP A 1 74 ? 1.913 2.113 -24.811 1.00 65.50 74 ASP A O 1
ATOM 593 N N . GLY A 1 75 ? 3.037 3.598 -23.564 1.00 62.25 75 GLY A N 1
ATOM 594 C CA . GLY A 1 75 ? 1.912 4.516 -23.377 1.00 62.25 75 GLY A CA 1
ATOM 595 C C . GLY A 1 75 ? 0.975 4.194 -22.210 1.00 62.25 75 GLY A C 1
ATOM 596 O O . GLY A 1 75 ? 0.019 4.940 -22.004 1.00 62.25 75 GLY A O 1
ATOM 597 N N . LEU A 1 76 ? 1.237 3.150 -21.414 1.00 67.31 76 LEU A N 1
ATOM 598 C CA . LEU A 1 76 ? 0.474 2.896 -20.189 1.00 67.31 76 LEU A CA 1
ATOM 599 C C . LEU A 1 76 ? 0.988 3.783 -19.042 1.00 67.31 76 LEU A C 1
ATOM 601 O O . LEU A 1 76 ? 2.125 3.622 -18.605 1.00 67.31 76 LEU A O 1
ATOM 605 N N . PRO A 1 77 ? 0.166 4.697 -18.494 1.00 67.81 77 PRO A N 1
ATOM 606 C CA . PRO A 1 77 ? 0.595 5.566 -17.400 1.00 67.81 77 PRO A CA 1
ATOM 607 C C . PRO A 1 77 ? 0.566 4.864 -16.030 1.00 67.81 77 PRO A C 1
ATOM 609 O O . PRO A 1 77 ? 0.884 5.488 -15.017 1.00 67.81 77 PRO A O 1
ATOM 612 N N . VAL A 1 78 ? 0.146 3.593 -15.976 1.00 71.88 78 VAL A N 1
ATOM 613 C CA . VAL A 1 78 ? -0.106 2.837 -14.742 1.00 71.88 78 VAL A CA 1
ATOM 614 C C . VAL A 1 78 ? 0.529 1.450 -14.822 1.00 71.88 78 VAL A C 1
ATOM 616 O O . VAL A 1 78 ? 0.410 0.762 -15.833 1.00 71.88 78 VAL A O 1
ATOM 619 N N . ILE A 1 79 ? 1.171 1.036 -13.732 1.00 81.81 79 ILE A N 1
ATOM 620 C CA . ILE A 1 79 ? 1.728 -0.300 -13.526 1.00 81.81 79 ILE A CA 1
ATOM 621 C C . ILE A 1 79 ? 0.650 -1.214 -12.937 1.00 81.81 79 ILE A C 1
ATOM 623 O O . ILE A 1 79 ? 0.069 -0.911 -11.896 1.00 81.81 79 ILE A O 1
ATOM 627 N N . PHE A 1 80 ? 0.443 -2.377 -13.558 1.00 83.25 80 PHE A N 1
ATOM 628 C CA . PHE A 1 80 ? -0.562 -3.367 -13.146 1.00 83.25 80 PHE A CA 1
ATOM 629 C C . PHE A 1 80 ? 0.029 -4.617 -12.468 1.00 83.25 80 PHE A C 1
ATOM 631 O O . PHE A 1 80 ? -0.692 -5.586 -12.216 1.00 83.25 80 PHE A O 1
ATOM 638 N N . GLU A 1 81 ? 1.333 -4.607 -12.174 1.00 89.81 81 GLU A N 1
ATOM 639 C CA . GLU A 1 81 ? 2.064 -5.779 -11.673 1.00 89.81 81 GLU A CA 1
ATOM 640 C C . GLU A 1 81 ? 1.802 -6.137 -10.222 1.00 89.81 81 GLU A C 1
ATOM 642 O O . GLU A 1 81 ? 2.151 -7.237 -9.802 1.00 89.81 81 GLU A O 1
ATOM 647 N N . VAL A 1 82 ? 1.248 -5.227 -9.430 1.00 94.19 82 VAL A N 1
ATOM 648 C CA . VAL A 1 82 ? 1.141 -5.427 -7.987 1.00 94.19 82 VAL A CA 1
ATOM 649 C C . VAL A 1 82 ? -0.316 -5.488 -7.581 1.00 94.19 82 VAL A C 1
ATOM 651 O O . VAL A 1 82 ? -1.125 -4.646 -7.973 1.00 94.19 82 VAL A O 1
ATOM 654 N N . GLN A 1 83 ? -0.648 -6.499 -6.786 1.00 95.81 83 GLN A N 1
ATOM 655 C CA . GLN A 1 83 ? -1.988 -6.739 -6.284 1.00 95.81 83 GLN A CA 1
ATOM 656 C C . GLN A 1 83 ? -1.998 -6.788 -4.760 1.00 95.81 83 GLN A C 1
ATOM 658 O O . GLN A 1 83 ? -1.122 -7.388 -4.145 1.00 95.81 83 GLN A O 1
ATOM 663 N N . ALA A 1 84 ? -3.030 -6.200 -4.166 1.00 97.12 84 ALA A N 1
ATOM 664 C CA . ALA A 1 84 ? -3.416 -6.420 -2.784 1.00 97.12 84 ALA A CA 1
ATOM 665 C C . ALA A 1 84 ? -4.548 -7.449 -2.744 1.00 97.12 84 ALA A C 1
ATOM 667 O O . ALA A 1 84 ? -5.499 -7.371 -3.527 1.00 97.12 84 ALA A O 1
ATOM 668 N N . LYS A 1 85 ? -4.456 -8.410 -1.832 1.00 97.81 85 LYS A N 1
ATOM 669 C CA . LYS A 1 85 ? -5.458 -9.455 -1.627 1.00 97.81 85 LYS A CA 1
ATOM 670 C C . LYS A 1 85 ? -5.959 -9.415 -0.197 1.00 97.81 85 LYS A C 1
ATOM 672 O O . LYS A 1 85 ? -5.161 -9.223 0.714 1.00 97.81 85 LYS A O 1
ATOM 677 N N . ILE A 1 86 ? -7.255 -9.648 -0.019 1.00 98.31 86 ILE A N 1
ATOM 678 C CA . ILE A 1 86 ? -7.827 -9.980 1.287 1.00 98.31 86 ILE A CA 1
ATOM 679 C C . ILE A 1 86 ? -7.979 -11.494 1.327 1.00 98.31 86 ILE A C 1
ATOM 681 O O . ILE A 1 86 ? -8.667 -12.075 0.482 1.00 98.31 86 ILE A O 1
ATOM 685 N N . ILE A 1 87 ? -7.308 -12.124 2.283 1.00 98.19 87 ILE A N 1
ATOM 686 C CA . ILE A 1 87 ? -7.317 -13.561 2.506 1.00 98.19 87 ILE A CA 1
ATOM 687 C C . ILE A 1 87 ? -8.147 -13.852 3.753 1.00 98.19 87 ILE A C 1
ATOM 689 O O . ILE A 1 87 ? -7.795 -13.432 4.854 1.00 98.19 87 ILE A O 1
ATOM 693 N N . ARG A 1 88 ? -9.214 -14.627 3.571 1.00 97.38 88 ARG A N 1
ATOM 694 C CA . ARG A 1 88 ? -10.113 -15.093 4.625 1.00 97.38 88 ARG A CA 1
ATOM 695 C C . ARG A 1 88 ? -10.119 -16.607 4.620 1.00 97.38 88 ARG A C 1
ATOM 697 O O . ARG A 1 88 ? -10.397 -17.217 3.590 1.00 97.38 88 ARG A O 1
ATOM 704 N N . VAL A 1 89 ? -9.776 -17.223 5.751 1.00 94.38 89 VAL A N 1
ATOM 705 C CA . VAL A 1 89 ? -9.696 -18.693 5.874 1.00 94.38 89 VAL A CA 1
ATOM 706 C C . VAL A 1 89 ? -8.854 -19.299 4.729 1.00 94.38 89 VAL A C 1
ATOM 708 O O . VAL A 1 89 ? -9.261 -20.234 4.047 1.00 94.38 89 VAL A O 1
ATOM 711 N N . ASN A 1 90 ? -7.676 -18.716 4.477 1.00 92.50 90 ASN A N 1
ATOM 712 C CA . ASN A 1 90 ? -6.735 -19.103 3.411 1.00 92.50 90 ASN A CA 1
ATOM 713 C C . ASN A 1 90 ? -7.257 -18.986 1.962 1.00 92.50 90 ASN A C 1
ATOM 715 O O . ASN A 1 90 ? -6.599 -19.467 1.041 1.00 92.50 90 ASN A O 1
ATOM 719 N N . MET A 1 91 ? -8.393 -18.325 1.729 1.00 95.12 91 MET A N 1
ATOM 720 C CA . MET A 1 91 ? -8.921 -18.049 0.391 1.00 95.12 91 MET A CA 1
ATOM 721 C C . MET A 1 91 ? -8.926 -16.550 0.103 1.00 95.12 91 MET A C 1
ATOM 723 O O . MET A 1 91 ? -9.287 -15.747 0.960 1.00 95.12 91 MET A O 1
ATOM 727 N N . ALA A 1 92 ? -8.553 -16.163 -1.118 1.00 96.00 92 ALA A N 1
ATOM 728 C CA . ALA A 1 92 ? -8.650 -14.773 -1.550 1.00 96.00 92 ALA A CA 1
ATOM 729 C C . ALA A 1 92 ? -10.119 -14.407 -1.802 1.00 96.00 92 ALA A C 1
ATOM 731 O O . ALA A 1 92 ? -10.706 -14.839 -2.792 1.00 96.00 92 ALA A O 1
ATOM 732 N N . VAL A 1 93 ? -10.705 -13.607 -0.911 1.00 97.19 93 VAL A N 1
ATOM 733 C CA . VAL A 1 93 ? -12.089 -13.111 -1.041 1.00 97.19 93 VAL A CA 1
ATOM 734 C C . VAL A 1 93 ? -12.161 -11.807 -1.828 1.00 97.19 93 VAL A C 1
ATOM 736 O O . VAL A 1 93 ? -13.206 -11.457 -2.369 1.00 97.19 93 VAL A O 1
ATOM 739 N N . PHE A 1 94 ? -11.036 -11.102 -1.934 1.00 97.06 94 PHE A N 1
ATOM 740 C CA . PHE A 1 94 ? -10.912 -9.889 -2.725 1.00 97.06 94 PHE A CA 1
ATOM 741 C C . PHE A 1 94 ? -9.501 -9.764 -3.294 1.00 97.06 94 PHE A C 1
ATOM 743 O O . PHE A 1 94 ? -8.520 -10.151 -2.659 1.00 97.06 94 PHE A O 1
ATOM 750 N N . THR A 1 95 ? -9.390 -9.233 -4.510 1.00 96.56 95 THR A N 1
ATOM 751 C CA . THR A 1 95 ? -8.115 -8.919 -5.163 1.00 96.56 95 THR A CA 1
ATOM 752 C C . THR A 1 95 ? -8.238 -7.570 -5.853 1.00 96.56 95 THR A C 1
ATOM 754 O O . THR A 1 95 ? -9.151 -7.346 -6.645 1.00 96.56 95 THR A O 1
ATOM 757 N N . HIS A 1 96 ? -7.294 -6.682 -5.574 1.00 93.75 96 HIS A N 1
ATOM 758 C CA . HIS A 1 96 ? -7.228 -5.337 -6.118 1.00 93.75 96 HIS A CA 1
ATOM 759 C C . HIS A 1 96 ? -5.857 -5.097 -6.737 1.00 93.75 96 HIS A C 1
ATOM 761 O O . HIS A 1 96 ? -4.843 -5.375 -6.110 1.00 93.75 96 HIS A O 1
ATOM 767 N N . THR A 1 97 ? -5.810 -4.573 -7.959 1.00 93.19 97 THR A N 1
ATOM 768 C CA . THR A 1 97 ? -4.542 -4.146 -8.572 1.00 93.19 97 THR A CA 1
ATOM 769 C C . THR A 1 97 ? -4.236 -2.725 -8.121 1.00 93.19 97 THR A C 1
ATOM 771 O O . THR A 1 97 ? -5.100 -1.859 -8.248 1.00 93.19 97 THR A O 1
ATOM 774 N N . LEU A 1 98 ? -3.037 -2.488 -7.584 1.00 91.81 98 LEU A N 1
ATOM 775 C CA . LEU A 1 98 ? -2.649 -1.171 -7.084 1.00 91.81 98 LEU A CA 1
ATOM 776 C C . LEU A 1 98 ? -2.600 -0.153 -8.232 1.00 91.81 98 LEU A C 1
ATOM 778 O O . LEU A 1 98 ? -2.168 -0.468 -9.338 1.00 91.81 98 LEU A O 1
ATOM 782 N N . ASN A 1 99 ? -3.017 1.085 -7.960 1.00 83.25 99 ASN A N 1
ATOM 783 C CA . ASN A 1 99 ? -2.983 2.176 -8.936 1.00 83.25 99 ASN A CA 1
ATOM 784 C C . ASN A 1 99 ? -1.623 2.886 -8.903 1.00 83.25 99 ASN A C 1
ATOM 786 O O . ASN A 1 99 ? -1.494 4.021 -8.444 1.00 83.25 99 ASN A O 1
ATOM 790 N N . LEU A 1 100 ? -0.598 2.172 -9.352 1.00 86.88 100 LEU A N 1
ATOM 791 C CA . LEU A 1 100 ? 0.781 2.640 -9.346 1.00 86.88 100 LEU A CA 1
ATOM 792 C C . LEU A 1 100 ? 1.036 3.494 -10.587 1.00 86.88 100 LEU A C 1
ATOM 794 O O . LEU A 1 100 ? 1.161 2.967 -11.690 1.00 86.88 100 LEU A O 1
ATOM 798 N N . ARG A 1 101 ? 1.054 4.818 -10.426 1.00 78.62 101 ARG A N 1
ATOM 799 C CA . ARG A 1 101 ? 1.180 5.760 -11.547 1.00 78.62 101 ARG A CA 1
ATOM 800 C C . ARG A 1 101 ? 2.625 6.119 -11.844 1.00 78.62 101 ARG A C 1
ATOM 802 O O . ARG A 1 101 ? 3.362 6.481 -10.937 1.00 78.62 101 ARG A O 1
ATOM 809 N N . GLY A 1 102 ? 2.974 6.121 -13.125 1.00 70.75 102 GLY A N 1
ATOM 810 C CA . GLY A 1 102 ? 4.334 6.350 -13.597 1.00 70.75 102 GLY A CA 1
ATOM 811 C C . GLY A 1 102 ? 5.141 5.055 -13.609 1.00 70.75 102 GLY A C 1
ATOM 812 O O . GLY A 1 102 ? 5.075 4.258 -12.676 1.00 70.75 102 GLY A O 1
ATOM 813 N N . ILE A 1 103 ? 5.893 4.845 -14.686 1.00 66.62 103 ILE A N 1
ATOM 814 C CA . ILE A 1 103 ? 6.785 3.697 -14.861 1.00 66.62 103 ILE A CA 1
ATOM 815 C C . ILE A 1 103 ? 8.214 4.160 -14.551 1.00 66.62 103 ILE A C 1
ATOM 817 O O . ILE A 1 103 ? 8.619 5.187 -15.102 1.00 66.62 103 ILE A O 1
ATOM 821 N N . PRO A 1 104 ? 9.000 3.433 -13.729 1.00 69.38 104 PRO A N 1
ATOM 822 C CA . PRO A 1 104 ? 10.410 3.743 -13.545 1.00 69.38 104 PRO A CA 1
ATOM 823 C C . PRO A 1 104 ? 11.121 3.681 -14.899 1.00 69.38 104 PRO A C 1
ATOM 825 O O . PRO A 1 104 ? 11.202 2.628 -15.539 1.00 69.38 104 PRO A O 1
ATOM 828 N N . SER A 1 105 ? 11.612 4.831 -15.351 1.00 64.19 105 SER A N 1
ATOM 829 C CA . SER A 1 105 ? 12.336 4.972 -16.617 1.00 64.19 105 SER A CA 1
ATOM 830 C C . SER A 1 105 ? 13.776 4.456 -16.531 1.00 64.19 105 SER A C 1
ATOM 832 O O . SER A 1 105 ? 14.442 4.303 -17.553 1.00 64.19 105 SER A O 1
ATOM 834 N N . THR A 1 106 ? 14.254 4.156 -15.322 1.00 69.06 106 THR A N 1
ATOM 835 C CA . THR A 1 106 ? 15.607 3.682 -15.023 1.00 69.06 106 THR A CA 1
ATOM 836 C C . THR A 1 106 ? 15.562 2.341 -14.283 1.00 69.06 106 THR A C 1
ATOM 838 O O . THR A 1 106 ? 14.504 1.870 -13.866 1.00 69.06 106 THR A O 1
ATOM 841 N N . GLN A 1 107 ? 16.729 1.716 -14.097 1.00 70.38 107 GLN A N 1
ATOM 842 C CA . GLN A 1 107 ? 16.873 0.548 -13.216 1.00 70.38 107 GLN A CA 1
ATOM 843 C C . GLN A 1 107 ? 16.778 0.904 -11.722 1.00 70.38 107 GLN A C 1
ATOM 845 O O . GLN A 1 107 ? 16.879 0.014 -10.875 1.00 70.38 107 GLN A O 1
ATOM 850 N N . GLU A 1 108 ? 16.634 2.186 -11.383 1.00 80.44 108 GLU A N 1
ATOM 851 C CA . GLU A 1 108 ? 16.569 2.621 -9.996 1.00 80.44 108 GLU A CA 1
ATOM 852 C C . GLU A 1 108 ? 15.269 2.149 -9.342 1.00 80.44 108 GLU A C 1
ATOM 854 O O . GLU A 1 108 ? 14.230 1.968 -9.985 1.00 80.44 108 GLU A O 1
ATOM 859 N N . ASN A 1 109 ? 15.349 1.915 -8.036 1.00 88.00 109 ASN A N 1
ATOM 860 C CA . ASN A 1 109 ? 14.184 1.551 -7.252 1.00 88.00 109 ASN A CA 1
ATOM 861 C C . ASN A 1 109 ? 13.298 2.783 -7.047 1.00 88.00 109 ASN A C 1
ATOM 863 O O . ASN A 1 109 ? 13.787 3.864 -6.714 1.00 88.00 109 ASN A O 1
ATOM 867 N N . GLN A 1 110 ? 11.996 2.582 -7.188 1.00 87.69 110 GLN A N 1
ATOM 868 C CA . GLN A 1 110 ? 10.972 3.581 -6.938 1.00 87.69 110 GLN A CA 1
ATOM 869 C C . GLN A 1 110 ? 10.043 3.063 -5.839 1.00 87.69 110 GLN A C 1
ATOM 871 O O . GLN A 1 110 ? 9.481 1.969 -5.950 1.00 87.69 110 GLN A O 1
ATOM 876 N N . LEU A 1 111 ? 9.866 3.857 -4.789 1.00 90.12 111 LEU A N 1
ATOM 877 C CA . LEU A 1 111 ? 8.866 3.635 -3.759 1.00 90.12 111 LEU A CA 1
ATOM 878 C C . LEU A 1 111 ? 7.537 4.240 -4.208 1.00 90.12 111 LEU A C 1
ATOM 880 O O . LEU A 1 111 ? 7.468 5.409 -4.578 1.00 90.12 111 LEU A O 1
ATOM 884 N N . TYR A 1 112 ? 6.469 3.464 -4.083 1.00 91.12 112 TYR A N 1
ATOM 885 C CA . TYR A 1 112 ? 5.094 3.911 -4.242 1.00 91.12 112 TYR A CA 1
ATOM 886 C C . TYR A 1 112 ? 4.343 3.751 -2.926 1.00 91.12 112 TYR A C 1
ATOM 888 O O . TYR A 1 112 ? 4.455 2.721 -2.263 1.00 91.12 112 TYR A O 1
ATOM 896 N N . LEU A 1 113 ? 3.540 4.752 -2.585 1.00 91.12 113 LEU A N 1
ATOM 897 C CA . LEU A 1 113 ? 2.635 4.764 -1.444 1.00 91.12 113 LEU A CA 1
ATOM 898 C C . LEU A 1 113 ? 1.200 4.937 -1.948 1.00 91.12 113 LEU A C 1
ATOM 900 O O . LEU A 1 113 ? 0.879 5.937 -2.590 1.00 91.12 113 LEU A O 1
ATOM 904 N N . CYS A 1 114 ? 0.336 3.976 -1.635 1.00 92.19 114 CYS A N 1
ATOM 905 C CA . CYS A 1 114 ? -1.080 3.965 -1.994 1.00 92.19 114 CYS A CA 1
ATOM 906 C C . CYS A 1 114 ? -1.934 3.966 -0.725 1.00 92.19 114 CYS A C 1
ATOM 908 O O . CYS A 1 114 ? -1.827 3.046 0.082 1.00 92.19 114 CYS A O 1
ATOM 910 N N . ARG A 1 115 ? -2.802 4.965 -0.549 1.00 92.88 115 ARG A N 1
ATOM 911 C CA . ARG A 1 115 ? -3.740 5.058 0.579 1.00 92.88 115 ARG A CA 1
ATOM 912 C C . ARG A 1 115 ? -5.155 4.719 0.115 1.00 92.88 115 ARG A C 1
ATOM 914 O O . ARG A 1 115 ? -5.714 5.380 -0.762 1.00 92.88 115 ARG A O 1
ATOM 921 N N . TYR A 1 116 ? -5.744 3.727 0.769 1.00 93.69 116 TYR A N 1
ATOM 922 C CA . TYR A 1 116 ? -7.077 3.194 0.519 1.00 93.69 116 TYR A CA 1
ATOM 923 C C . TYR A 1 116 ? -8.014 3.542 1.673 1.00 93.69 116 TYR A C 1
ATOM 925 O O . TYR A 1 116 ? -7.858 2.983 2.752 1.00 93.69 116 TYR A O 1
ATOM 933 N N . PRO A 1 117 ? -8.962 4.468 1.485 1.00 92.81 117 PRO A N 1
ATOM 934 C CA . PRO A 1 117 ? -9.947 4.826 2.507 1.00 92.81 117 PRO A CA 1
ATOM 935 C C . PRO A 1 117 ? -10.908 3.707 2.888 1.00 92.81 117 PRO A C 1
ATOM 937 O O . PRO A 1 117 ? -11.116 2.766 2.122 1.00 92.81 117 PRO A O 1
ATOM 940 N N . ASP A 1 118 ? -11.577 3.903 4.017 1.00 93.56 118 ASP A N 1
ATOM 941 C CA . ASP A 1 118 ? -12.646 3.070 4.570 1.00 93.56 118 ASP A CA 1
ATOM 942 C C . ASP A 1 118 ? -13.790 2.761 3.601 1.00 93.56 118 ASP A C 1
ATOM 944 O O . ASP A 1 118 ? -14.326 1.659 3.636 1.00 93.56 118 ASP A O 1
ATOM 948 N N . TYR A 1 119 ? -14.123 3.666 2.683 1.00 92.00 119 TYR A N 1
ATOM 949 C CA . TYR A 1 119 ? -15.145 3.421 1.665 1.00 92.00 119 TYR A CA 1
ATOM 950 C C . TYR A 1 119 ? -14.673 2.521 0.510 1.00 92.00 119 TYR A C 1
ATOM 952 O O . TYR A 1 119 ? -15.483 2.105 -0.322 1.00 92.00 119 TYR A O 1
ATOM 960 N N . THR A 1 120 ? -13.374 2.226 0.402 1.00 93.88 120 THR A N 1
ATOM 961 C CA . THR A 1 120 ? -12.858 1.346 -0.655 1.00 93.88 120 THR A CA 1
ATOM 962 C C . THR A 1 120 ? -13.022 -0.125 -0.273 1.00 93.88 120 THR A C 1
ATOM 964 O O . THR A 1 120 ? -12.829 -0.462 0.894 1.00 93.88 120 THR A O 1
ATOM 967 N N . PRO A 1 121 ? -13.274 -1.040 -1.230 1.00 94.94 121 PRO A N 1
ATOM 968 C CA . PRO A 1 121 ? -13.384 -2.469 -0.931 1.00 94.94 121 PRO A CA 1
ATOM 969 C C . PRO A 1 121 ? -12.108 -3.115 -0.379 1.00 94.94 121 PRO A C 1
ATOM 971 O O . PRO A 1 121 ? -12.145 -4.262 0.028 1.00 94.94 121 PRO A O 1
ATOM 974 N N . LEU A 1 122 ? -10.962 -2.430 -0.351 1.00 95.56 122 LEU A N 1
ATOM 975 C CA . LEU A 1 122 ? -9.801 -2.960 0.367 1.00 95.56 122 LEU A CA 1
ATOM 976 C C . LEU A 1 122 ? -9.951 -2.823 1.894 1.00 95.56 122 LEU A C 1
ATOM 978 O O . LEU A 1 122 ? -9.216 -3.463 2.639 1.00 95.56 122 LEU A O 1
ATOM 982 N N . VAL A 1 123 ? -10.897 -1.995 2.348 1.00 96.56 123 VAL A N 1
ATOM 983 C CA . VAL A 1 123 ? -11.135 -1.682 3.761 1.00 96.56 123 VAL A CA 1
ATOM 984 C C . VAL A 1 123 ? -12.567 -2.011 4.184 1.00 96.56 123 VAL A C 1
ATOM 986 O O . VAL A 1 123 ? -12.760 -2.655 5.209 1.00 96.56 123 VAL A O 1
ATOM 989 N N . SER A 1 124 ? -13.575 -1.633 3.390 1.00 96.69 124 SER A N 1
ATOM 990 C CA . SER A 1 124 ? -14.995 -1.727 3.770 1.00 96.69 124 SER A CA 1
ATOM 991 C C . SER A 1 124 ? -15.519 -3.150 3.985 1.00 96.69 124 SER A C 1
ATOM 993 O O . SER A 1 124 ? -16.515 -3.325 4.684 1.00 96.69 124 SER A O 1
ATOM 995 N N . ILE A 1 125 ? -14.874 -4.161 3.397 1.00 96.62 125 ILE A N 1
ATOM 996 C CA . ILE A 1 125 ? -15.266 -5.578 3.520 1.00 96.62 125 ILE A CA 1
ATOM 997 C C . ILE A 1 125 ? -14.367 -6.378 4.471 1.00 96.62 125 ILE A C 1
ATOM 999 O O . ILE A 1 125 ? -14.533 -7.596 4.562 1.00 96.62 125 ILE A O 1
ATOM 1003 N N . LEU A 1 126 ? -13.399 -5.726 5.131 1.00 97.00 126 LEU A N 1
ATOM 1004 C CA . LEU A 1 126 ? -12.512 -6.393 6.080 1.00 97.00 126 LEU A CA 1
ATOM 1005 C C . LEU A 1 126 ? -13.309 -6.927 7.272 1.00 97.00 126 LEU A C 1
ATOM 1007 O O . LEU A 1 126 ? -14.057 -6.202 7.931 1.00 97.00 126 LEU A O 1
ATOM 1011 N N . GLU A 1 127 ? -13.088 -8.197 7.577 1.00 96.50 127 GLU A N 1
ATOM 1012 C CA . GLU A 1 127 ? -13.596 -8.875 8.761 1.00 96.50 127 GLU A CA 1
ATOM 1013 C C . GLU A 1 127 ? -12.448 -9.199 9.716 1.00 96.50 127 GLU A C 1
ATOM 1015 O O . GLU A 1 127 ? -11.296 -9.346 9.311 1.00 96.50 127 GLU A O 1
ATOM 1020 N N . ASP A 1 128 ? -12.758 -9.283 11.009 1.00 96.94 128 ASP A N 1
ATOM 1021 C CA . ASP A 1 128 ? -11.759 -9.587 12.033 1.00 96.94 128 ASP A CA 1
ATOM 1022 C C . ASP A 1 128 ? -11.030 -10.905 11.719 1.00 96.94 128 ASP A C 1
ATOM 1024 O O . ASP A 1 128 ? -11.662 -11.926 11.447 1.00 96.94 128 ASP A O 1
ATOM 1028 N N . GLY A 1 129 ? -9.696 -10.869 11.735 1.00 96.56 129 GLY A N 1
ATOM 1029 C CA . GLY A 1 129 ? -8.845 -12.003 11.380 1.00 96.56 129 GLY A CA 1
ATOM 1030 C C . GLY A 1 129 ? -8.512 -12.131 9.890 1.00 96.56 129 GLY A C 1
ATOM 1031 O O . GLY A 1 129 ? -7.702 -12.993 9.538 1.00 96.56 129 GLY A O 1
ATOM 1032 N N . ASP A 1 130 ? -9.068 -11.287 9.014 1.00 98.12 130 ASP A N 1
ATOM 1033 C CA . ASP A 1 130 ? -8.647 -11.231 7.613 1.00 98.12 130 ASP A CA 1
ATOM 1034 C C . ASP A 1 130 ? -7.170 -10.842 7.495 1.00 98.12 130 ASP A C 1
ATOM 1036 O O . ASP A 1 130 ? -6.663 -9.991 8.229 1.00 98.12 130 ASP A O 1
ATOM 1040 N N . LYS A 1 131 ? -6.474 -11.418 6.514 1.00 98.12 131 LYS A N 1
ATOM 1041 C CA . LYS A 1 131 ? -5.125 -10.980 6.147 1.00 98.12 131 LYS A CA 1
ATOM 1042 C C . LYS A 1 131 ? -5.166 -10.111 4.906 1.00 98.12 131 LYS A C 1
ATOM 1044 O O . LYS A 1 131 ? -5.809 -10.468 3.923 1.00 98.12 131 LYS A O 1
ATOM 1049 N N . ILE A 1 132 ? -4.411 -9.023 4.910 1.00 98.25 132 ILE A N 1
ATOM 1050 C CA . ILE A 1 132 ? -4.110 -8.256 3.704 1.00 98.25 132 ILE A CA 1
ATOM 1051 C C . ILE A 1 132 ? -2.717 -8.669 3.252 1.00 98.25 132 ILE A C 1
ATOM 1053 O O . ILE A 1 132 ? -1.782 -8.619 4.047 1.00 98.25 132 ILE A O 1
ATOM 1057 N N . GLN A 1 133 ? -2.579 -9.071 1.993 1.00 97.75 133 GLN A N 1
ATOM 1058 C CA . GLN A 1 133 ? -1.314 -9.509 1.413 1.00 97.75 133 GLN A CA 1
ATOM 1059 C C . GLN A 1 133 ? -1.014 -8.720 0.143 1.00 97.75 133 GLN A C 1
ATOM 1061 O O . GLN A 1 133 ? -1.892 -8.560 -0.707 1.00 97.75 133 GLN A O 1
ATOM 1066 N N . VAL A 1 134 ? 0.230 -8.275 -0.015 1.00 97.12 134 VAL A N 1
ATOM 1067 C CA . VAL A 1 134 ? 0.711 -7.677 -1.263 1.00 97.12 134 VAL A CA 1
ATOM 1068 C C . VAL A 1 134 ? 1.503 -8.713 -2.041 1.00 97.12 134 VAL A C 1
ATOM 1070 O O . VAL A 1 134 ? 2.431 -9.330 -1.527 1.00 97.12 134 VAL A O 1
ATOM 1073 N N . VAL A 1 135 ? 1.135 -8.915 -3.301 1.00 95.81 135 VAL A N 1
ATOM 1074 C CA . VAL A 1 135 ? 1.780 -9.890 -4.178 1.00 95.81 135 VAL A CA 1
ATOM 1075 C C . VAL A 1 135 ? 2.026 -9.303 -5.556 1.00 95.81 135 VAL A C 1
ATOM 1077 O O . VAL A 1 135 ? 1.301 -8.423 -6.024 1.00 95.81 135 VAL A O 1
ATOM 1080 N N . ARG A 1 136 ? 3.032 -9.841 -6.244 1.00 94.81 136 ARG A N 1
ATOM 1081 C CA . ARG A 1 136 ? 3.147 -9.653 -7.687 1.00 94.81 136 ARG A CA 1
ATOM 1082 C C . ARG A 1 136 ? 2.047 -10.458 -8.381 1.00 94.81 136 ARG A C 1
ATOM 1084 O O . ARG A 1 136 ? 1.731 -11.574 -7.971 1.00 94.81 136 ARG A O 1
ATOM 1091 N N . ARG A 1 137 ? 1.473 -9.882 -9.429 1.00 92.75 137 ARG A N 1
ATOM 1092 C CA . ARG A 1 137 ? 0.541 -10.544 -10.331 1.00 92.75 137 ARG A CA 1
ATOM 1093 C C . ARG A 1 137 ? 1.215 -11.757 -10.974 1.00 92.75 137 ARG A C 1
ATOM 1095 O O . ARG A 1 137 ? 2.365 -11.680 -11.401 1.00 92.75 137 ARG A O 1
ATOM 1102 N N . ASP A 1 138 ? 0.465 -12.847 -11.068 1.00 90.81 138 ASP A N 1
ATOM 1103 C CA . ASP A 1 138 ? 0.860 -14.053 -11.785 1.00 90.81 138 ASP A CA 1
ATOM 1104 C C . ASP A 1 138 ? -0.307 -14.499 -12.690 1.00 90.81 138 ASP A C 1
ATOM 1106 O O . ASP A 1 138 ? -1.398 -14.760 -12.170 1.00 90.81 138 ASP A O 1
ATOM 1110 N N . PRO A 1 139 ? -0.145 -14.509 -14.029 1.00 90.06 139 PRO A N 1
ATOM 1111 C CA . PRO A 1 139 ? 1.047 -14.088 -14.775 1.00 90.06 139 PRO A CA 1
ATOM 1112 C C . PRO A 1 139 ? 1.277 -12.562 -14.728 1.00 90.06 139 PRO A C 1
ATOM 1114 O O . PRO A 1 139 ? 0.301 -11.804 -14.628 1.00 90.06 139 PRO A O 1
ATOM 1117 N N . PRO A 1 140 ? 2.539 -12.092 -14.825 1.00 88.31 140 PRO A N 1
ATOM 1118 C CA . PRO A 1 140 ? 2.843 -10.664 -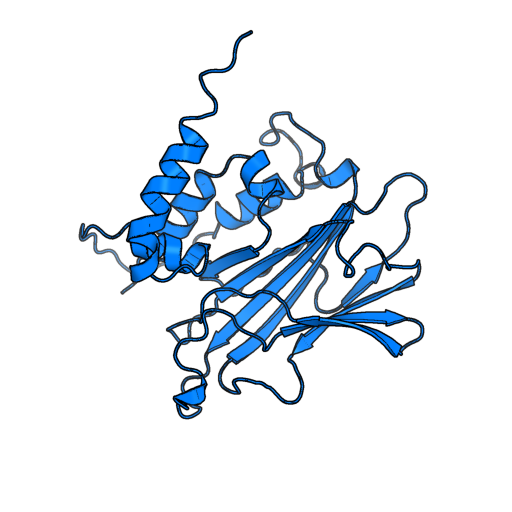14.887 1.00 88.31 140 PRO A CA 1
ATOM 1119 C C . PRO A 1 140 ? 2.303 -10.043 -16.181 1.00 88.31 140 PRO A C 1
ATOM 1121 O O . PRO A 1 140 ? 2.253 -10.711 -17.218 1.00 88.31 140 PRO A O 1
ATOM 1124 N N . TYR A 1 141 ? 1.902 -8.771 -16.133 1.00 85.94 141 TYR A N 1
ATOM 1125 C CA . TYR A 1 141 ? 1.439 -8.055 -17.323 1.00 85.94 141 TYR A CA 1
ATOM 1126 C C . TYR A 1 141 ? 2.634 -7.527 -18.131 1.00 85.94 141 TYR A C 1
ATOM 1128 O O . TYR A 1 141 ? 2.780 -7.914 -19.287 1.00 85.94 141 TYR A O 1
ATOM 1136 N N . ASP A 1 142 ? 3.519 -6.736 -17.517 1.00 86.62 142 ASP A N 1
ATOM 1137 C CA . ASP A 1 142 ? 4.859 -6.381 -17.992 1.00 86.62 142 ASP A CA 1
ATOM 1138 C C . ASP A 1 142 ? 5.925 -7.137 -17.164 1.00 86.62 142 ASP A C 1
ATOM 1140 O O . ASP A 1 142 ? 6.156 -6.830 -15.986 1.00 86.62 142 ASP A O 1
ATOM 1144 N N . PRO A 1 143 ? 6.622 -8.123 -17.759 1.00 86.31 143 PRO A N 1
ATOM 1145 C CA . PRO A 1 143 ? 7.598 -8.944 -17.047 1.00 86.31 143 PRO A CA 1
ATOM 1146 C C . PRO A 1 143 ? 8.831 -8.165 -16.568 1.00 86.31 143 PRO A C 1
ATOM 1148 O O . PRO A 1 143 ? 9.520 -8.645 -15.662 1.00 86.31 143 PRO A O 1
ATOM 1151 N N . ARG A 1 144 ? 9.105 -6.978 -17.131 1.00 86.06 144 ARG A N 1
ATOM 1152 C CA . ARG A 1 144 ? 10.224 -6.115 -16.723 1.00 86.06 144 ARG A CA 1
ATOM 1153 C C . ARG A 1 144 ? 10.004 -5.516 -15.345 1.00 86.06 144 ARG A C 1
ATOM 1155 O O . ARG A 1 144 ? 10.963 -5.277 -14.618 1.00 86.06 144 ARG A O 1
ATOM 1162 N N . ILE A 1 145 ? 8.756 -5.273 -14.969 1.00 88.31 145 ILE A N 1
ATOM 1163 C CA . ILE A 1 145 ? 8.437 -4.605 -13.718 1.00 88.31 145 ILE A CA 1
ATOM 1164 C C . ILE A 1 145 ? 8.486 -5.611 -12.565 1.00 88.31 145 ILE A C 1
ATOM 1166 O O . ILE A 1 145 ? 7.763 -6.608 -12.538 1.00 88.31 145 ILE A O 1
ATOM 1170 N N . MET A 1 146 ? 9.361 -5.347 -11.596 1.00 90.81 146 MET A N 1
ATOM 1171 C CA . MET A 1 146 ? 9.664 -6.246 -10.484 1.00 90.81 146 MET A CA 1
ATOM 1172 C C . MET A 1 146 ? 9.254 -5.619 -9.152 1.00 90.81 146 MET A C 1
ATOM 1174 O O . MET A 1 146 ? 9.748 -4.547 -8.802 1.00 90.81 146 MET A O 1
ATOM 1178 N N . LEU A 1 147 ? 8.431 -6.329 -8.375 1.00 93.81 147 LEU A N 1
ATOM 1179 C CA . LEU A 1 147 ? 8.166 -6.017 -6.968 1.00 93.81 147 LEU A CA 1
ATOM 1180 C C . LEU A 1 147 ? 9.356 -6.481 -6.111 1.00 93.81 147 LEU A C 1
ATOM 1182 O O . LEU A 1 147 ? 9.667 -7.671 -6.087 1.00 93.81 147 LEU A O 1
ATOM 1186 N N . LYS A 1 148 ? 10.036 -5.545 -5.441 1.00 94.19 148 LYS A N 1
ATOM 1187 C CA . LYS A 1 148 ? 11.236 -5.807 -4.625 1.00 94.19 148 LYS A CA 1
ATOM 1188 C C . LYS A 1 148 ? 10.929 -5.939 -3.139 1.00 94.19 148 LYS A C 1
ATOM 1190 O O . LYS A 1 148 ? 11.438 -6.848 -2.495 1.00 94.19 148 LYS A O 1
ATOM 1195 N N . LYS A 1 149 ? 10.136 -5.012 -2.604 1.00 96.19 149 LYS A N 1
ATOM 1196 C CA . LYS A 1 149 ? 9.703 -4.980 -1.202 1.00 96.19 149 LYS A CA 1
ATOM 1197 C C . LYS A 1 149 ? 8.247 -4.539 -1.147 1.00 96.19 149 LYS A C 1
ATOM 1199 O O . LYS A 1 149 ? 7.804 -3.780 -2.014 1.00 96.19 149 LYS A O 1
ATOM 1204 N N . SER A 1 150 ? 7.535 -4.962 -0.112 1.00 96.94 150 SER A N 1
ATOM 1205 C CA . SER A 1 150 ? 6.194 -4.467 0.169 1.00 96.94 150 SER A CA 1
ATOM 1206 C C . SER A 1 150 ? 5.956 -4.294 1.664 1.00 96.94 150 SER A C 1
ATOM 1208 O O . SER A 1 150 ? 6.578 -4.956 2.495 1.00 96.94 150 SER A O 1
ATOM 1210 N N . GLY A 1 151 ? 5.071 -3.366 2.005 1.00 97.00 151 GLY A N 1
ATOM 1211 C CA . GLY A 1 151 ? 4.684 -3.077 3.372 1.00 97.00 151 GLY A CA 1
ATOM 1212 C C . GLY A 1 151 ? 3.254 -2.568 3.439 1.00 97.00 151 GLY A C 1
ATOM 1213 O O . GLY A 1 151 ? 2.767 -1.916 2.516 1.00 97.00 151 GLY A O 1
ATOM 1214 N N . ILE A 1 152 ? 2.581 -2.855 4.546 1.00 97.81 152 ILE A N 1
ATOM 1215 C CA . ILE A 1 152 ? 1.195 -2.476 4.801 1.00 97.81 152 ILE A CA 1
ATOM 1216 C C . ILE A 1 152 ? 1.113 -1.801 6.170 1.00 97.81 152 ILE A C 1
ATOM 1218 O O . ILE A 1 152 ? 1.712 -2.260 7.145 1.00 97.81 152 ILE A O 1
ATOM 1222 N N . HIS A 1 153 ? 0.351 -0.718 6.251 1.00 96.00 153 HIS A N 1
ATOM 1223 C CA . HIS A 1 153 ? 0.014 -0.061 7.502 1.00 96.00 153 HIS A CA 1
ATOM 1224 C C . HIS A 1 153 ? -1.495 0.179 7.588 1.00 96.00 153 HIS A C 1
ATOM 1226 O O . HIS A 1 153 ? -2.113 0.686 6.650 1.00 96.00 153 HIS A O 1
ATOM 1232 N N . LEU A 1 154 ? -2.087 -0.204 8.718 1.00 95.44 154 LEU A N 1
ATOM 1233 C CA . LEU A 1 154 ? -3.504 -0.012 9.013 1.00 95.44 154 LEU A CA 1
ATOM 1234 C C . LEU A 1 154 ? -3.657 1.291 9.797 1.00 95.44 154 LEU A C 1
ATOM 1236 O O . LEU A 1 154 ? -3.077 1.411 10.871 1.00 95.44 154 LEU A O 1
ATOM 1240 N N . VAL A 1 155 ? -4.429 2.237 9.267 1.00 92.88 155 VAL A N 1
ATOM 1241 C CA . VAL A 1 155 ? -4.682 3.539 9.894 1.00 92.88 155 VAL A CA 1
ATOM 1242 C C . VAL A 1 155 ? -6.054 3.514 10.541 1.00 92.88 155 VAL A C 1
ATOM 1244 O O . VAL A 1 155 ? -7.066 3.311 9.859 1.00 92.88 155 VAL A O 1
ATOM 1247 N N . TYR A 1 156 ? -6.092 3.762 11.838 1.00 92.62 156 TYR A N 1
ATOM 1248 C CA . TYR A 1 156 ? -7.316 3.868 12.611 1.00 92.62 156 TYR A CA 1
ATOM 1249 C C . TYR A 1 156 ? -7.675 5.329 12.890 1.00 92.62 156 TYR A C 1
ATOM 1251 O O . TYR A 1 156 ? -6.891 6.240 12.632 1.00 92.62 156 TYR A O 1
ATOM 1259 N N . GLU A 1 157 ? -8.893 5.558 13.372 1.00 87.44 157 GLU A N 1
ATOM 1260 C CA . GLU A 1 157 ? -9.455 6.889 13.593 1.00 87.44 157 GLU A CA 1
ATOM 1261 C C . GLU A 1 157 ? -8.534 7.785 14.415 1.00 87.44 157 GLU A C 1
ATOM 1263 O O . GLU A 1 157 ? -8.288 8.917 14.022 1.00 87.44 157 GLU A O 1
ATOM 1268 N N . ASN A 1 158 ? -7.945 7.276 15.492 1.00 83.19 158 ASN A N 1
ATOM 1269 C CA . ASN A 1 158 ? -7.109 8.099 16.365 1.00 83.19 158 ASN A CA 1
ATOM 1270 C C . ASN A 1 158 ? -5.664 8.300 15.866 1.00 83.19 158 ASN A C 1
ATOM 1272 O O . ASN A 1 158 ? -4.954 9.140 16.417 1.00 83.19 158 ASN A O 1
ATOM 1276 N N . ASP A 1 159 ? -5.234 7.595 14.815 1.00 84.12 159 ASP A N 1
ATOM 1277 C CA . ASP A 1 159 ? -3.838 7.606 14.346 1.00 84.12 159 ASP A CA 1
ATOM 1278 C C . ASP A 1 159 ? -3.483 8.849 13.510 1.00 84.12 159 ASP A C 1
ATOM 1280 O O . ASP A 1 159 ? -2.310 9.120 13.245 1.00 84.12 159 ASP A O 1
ATOM 1284 N N . ASP A 1 160 ? -4.483 9.601 13.046 1.00 77.25 160 ASP A N 1
ATOM 1285 C CA . ASP A 1 160 ? -4.288 10.754 12.159 1.00 77.25 160 ASP A CA 1
ATOM 1286 C C . ASP A 1 160 ? -5.130 11.967 12.595 1.00 77.25 160 ASP A C 1
ATOM 1288 O O . ASP A 1 160 ? -5.310 12.876 11.800 1.00 77.25 160 ASP A O 1
ATOM 1292 N N . ASN A 1 161 ? -5.634 12.015 13.839 1.00 72.50 161 ASN A N 1
ATOM 1293 C CA . ASN A 1 161 ? -6.563 13.057 14.329 1.00 72.50 161 ASN A CA 1
ATOM 1294 C C . ASN A 1 161 ? -5.917 14.197 15.135 1.00 72.50 161 ASN A C 1
ATOM 1296 O O . ASN A 1 161 ? -6.595 15.158 15.487 1.00 72.50 161 ASN A O 1
ATOM 1300 N N . TYR A 1 162 ? -4.633 14.108 15.480 1.00 73.56 162 TYR A N 1
ATOM 1301 C CA . TYR A 1 162 ? -3.964 15.204 16.181 1.00 73.56 162 TYR A CA 1
ATOM 1302 C C . TYR A 1 162 ? -3.745 16.364 15.208 1.00 73.56 162 TYR A C 1
ATOM 1304 O O . TYR A 1 162 ? -3.254 16.121 14.115 1.00 73.56 162 TYR A O 1
ATOM 1312 N N . ASP A 1 163 ? -4.079 17.604 15.564 1.00 66.56 163 ASP A N 1
ATOM 1313 C CA . ASP A 1 163 ? -3.891 18.785 14.695 1.00 66.56 163 ASP A CA 1
ATOM 1314 C C . ASP A 1 163 ? -2.917 19.824 15.289 1.00 66.56 163 ASP A C 1
ATOM 1316 O O . ASP A 1 163 ? -2.707 20.884 14.705 1.00 66.56 163 ASP A O 1
ATOM 1320 N N . GLY A 1 164 ? -2.290 19.519 16.432 1.00 70.06 164 GLY A N 1
ATOM 1321 C CA . GLY A 1 164 ? -1.263 20.367 17.048 1.00 70.06 164 GLY A CA 1
ATOM 1322 C C . GLY A 1 164 ? 0.135 20.202 16.434 1.00 70.06 164 GLY A C 1
ATOM 1323 O O . GLY A 1 164 ? 0.351 19.399 15.522 1.00 70.06 164 GLY A O 1
ATOM 1324 N N . GLU A 1 165 ? 1.105 20.944 16.973 1.00 72.94 165 GLU A N 1
ATOM 1325 C CA . GLU A 1 165 ? 2.519 20.835 16.593 1.00 72.94 165 GLU A CA 1
ATOM 1326 C C . GLU A 1 165 ? 3.136 19.523 17.102 1.00 72.94 165 GLU A C 1
ATOM 1328 O O . GLU A 1 165 ? 3.285 19.305 18.302 1.00 72.94 165 GLU A O 1
ATOM 1333 N N . GLU A 1 166 ? 3.524 18.642 16.178 1.00 77.00 166 GLU A N 1
ATOM 1334 C CA . GLU A 1 166 ? 4.063 17.312 16.508 1.00 77.00 166 GLU A CA 1
ATOM 1335 C C . GLU A 1 166 ? 5.591 17.278 16.648 1.00 77.00 166 GLU A C 1
ATOM 1337 O O . GLU A 1 166 ? 6.141 16.282 17.111 1.00 77.00 166 GLU A O 1
ATOM 1342 N N . GLU A 1 167 ? 6.292 18.362 16.298 1.00 70.81 167 GLU A N 1
ATOM 1343 C CA . GLU A 1 167 ? 7.762 18.415 16.351 1.00 70.81 167 GLU A CA 1
ATOM 1344 C C . GLU A 1 167 ? 8.319 18.241 17.771 1.00 70.81 167 GLU A C 1
ATOM 1346 O O . GLU A 1 167 ? 9.423 17.727 17.938 1.00 70.81 167 GLU A O 1
ATOM 1351 N N . SER A 1 168 ? 7.535 18.625 18.783 1.00 67.31 168 SER A N 1
ATOM 1352 C CA . SER A 1 168 ? 7.870 18.485 20.204 1.00 67.31 168 SER A CA 1
ATOM 1353 C C . SER A 1 168 ? 7.396 17.166 20.831 1.00 67.31 168 SER A C 1
ATOM 1355 O O . SER A 1 168 ? 7.741 16.873 21.978 1.00 67.31 168 SER A O 1
ATOM 1357 N N . LEU A 1 169 ? 6.610 16.364 20.103 1.00 72.50 169 LEU A N 1
ATOM 1358 C C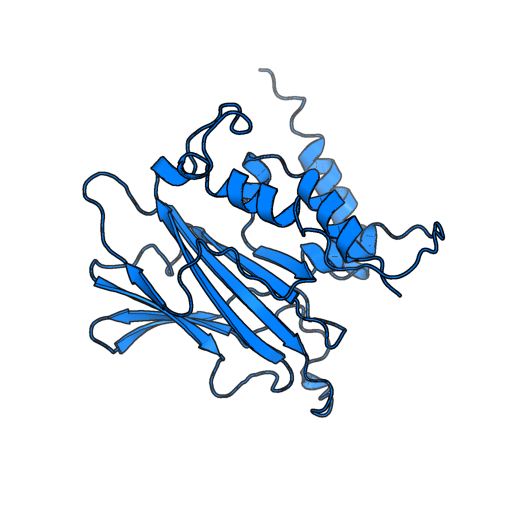A . LEU A 1 169 ? 6.074 15.095 20.589 1.00 72.50 169 LEU A CA 1
ATOM 1359 C C . LEU A 1 169 ? 7.062 13.945 20.396 1.00 72.50 169 LEU A C 1
ATOM 1361 O O . LEU A 1 169 ? 7.920 13.962 19.513 1.00 72.50 169 LEU A O 1
ATOM 1365 N N . ASN A 1 170 ? 6.890 12.903 21.209 1.00 71.12 170 ASN A N 1
ATOM 1366 C CA . ASN A 1 170 ? 7.606 11.649 21.023 1.00 71.12 170 ASN A CA 1
ATOM 1367 C C . ASN A 1 170 ? 7.165 10.976 19.708 1.00 71.12 170 ASN A C 1
ATOM 1369 O O . ASN A 1 170 ? 5.993 11.044 19.344 1.00 71.12 170 ASN A O 1
ATOM 1373 N N . GLU A 1 171 ? 8.066 10.263 19.031 1.00 68.50 171 GLU A N 1
ATOM 1374 C CA . GLU A 1 171 ? 7.814 9.632 17.724 1.00 68.50 171 GLU A CA 1
ATOM 1375 C C . GLU A 1 171 ? 6.635 8.652 17.734 1.00 68.50 171 GLU A C 1
ATOM 1377 O O . GLU A 1 171 ? 5.904 8.516 16.754 1.00 68.50 171 GLU A O 1
ATOM 1382 N N . ASN A 1 172 ? 6.397 8.010 18.879 1.00 68.25 172 ASN A N 1
ATOM 1383 C CA . ASN A 1 172 ? 5.273 7.093 19.081 1.00 68.25 172 ASN A CA 1
ATOM 1384 C C . ASN A 1 172 ? 3.908 7.800 19.148 1.00 68.25 172 ASN A C 1
ATOM 1386 O O . ASN A 1 172 ? 2.878 7.131 19.156 1.00 68.25 172 ASN A O 1
ATOM 1390 N N . GLN A 1 173 ? 3.898 9.129 19.250 1.00 69.00 173 GLN A N 1
ATOM 1391 C CA . GLN A 1 173 ? 2.702 9.972 19.303 1.00 69.00 173 GLN A CA 1
ATOM 1392 C C . GLN A 1 173 ? 2.484 10.742 17.996 1.00 69.00 173 GLN A C 1
ATOM 1394 O O . GLN A 1 173 ? 1.515 11.490 17.889 1.00 69.00 173 GLN A O 1
ATOM 1399 N N . HIS A 1 174 ? 3.378 10.583 17.014 1.00 80.38 174 HIS A N 1
ATOM 1400 C CA . HIS A 1 174 ? 3.241 11.234 15.718 1.00 80.38 174 HIS A CA 1
ATOM 1401 C C . HIS A 1 174 ? 2.107 10.609 14.916 1.00 80.38 174 HIS A C 1
ATOM 1403 O O . HIS A 1 174 ? 1.994 9.384 14.811 1.00 80.38 174 HIS A O 1
ATOM 1409 N N . SER A 1 175 ? 1.313 11.468 14.286 1.00 84.25 175 SER A N 1
ATOM 1410 C CA . SER A 1 175 ? 0.312 11.056 13.316 1.00 84.25 175 SER A CA 1
ATOM 1411 C C . SER A 1 175 ? 0.964 10.326 12.146 1.00 84.25 175 SER A C 1
ATOM 1413 O O . SER A 1 175 ? 2.103 10.609 11.756 1.00 84.25 175 SER A O 1
ATOM 1415 N N . VAL A 1 176 ? 0.221 9.415 11.516 1.00 85.62 176 VAL A N 1
ATOM 1416 C CA . VAL A 1 176 ? 0.689 8.704 10.311 1.00 85.62 176 VAL A CA 1
ATOM 1417 C C . VAL A 1 176 ? 1.162 9.688 9.240 1.00 85.62 176 VAL A C 1
ATOM 1419 O O . VAL A 1 176 ? 2.185 9.469 8.590 1.00 85.62 176 VAL A O 1
ATOM 1422 N N . THR A 1 177 ? 0.460 10.811 9.095 1.00 83.31 177 THR A N 1
ATOM 1423 C CA . THR A 1 177 ? 0.828 11.872 8.158 1.00 83.31 177 THR A CA 1
ATOM 1424 C C . THR A 1 177 ? 2.160 12.537 8.507 1.00 83.31 177 THR A C 1
ATOM 1426 O O . THR A 1 177 ? 2.988 12.733 7.616 1.00 83.31 177 THR A O 1
ATOM 1429 N N . HIS A 1 178 ? 2.414 12.843 9.782 1.00 83.25 178 HIS A N 1
ATOM 1430 C CA . HIS A 1 178 ? 3.689 13.431 10.200 1.00 83.25 178 HIS A CA 1
ATOM 1431 C C . HIS A 1 178 ? 4.855 12.453 10.026 1.00 83.25 178 HIS A C 1
ATOM 1433 O O . HIS A 1 178 ? 5.916 12.837 9.537 1.00 83.25 178 HIS A O 1
ATOM 1439 N N . ARG A 1 179 ? 4.648 11.167 10.333 1.00 86.88 179 ARG A N 1
ATOM 1440 C CA . ARG A 1 179 ? 5.662 10.117 10.133 1.00 86.88 179 ARG A CA 1
ATOM 1441 C C . ARG A 1 179 ? 6.026 9.945 8.660 1.00 86.88 179 ARG A C 1
ATOM 1443 O O . ARG A 1 179 ? 7.201 9.798 8.336 1.00 86.88 179 ARG A O 1
ATOM 1450 N N . LEU A 1 180 ? 5.035 9.999 7.766 1.00 84.75 180 LEU A N 1
ATOM 1451 C CA . LEU A 1 180 ? 5.269 9.996 6.319 1.00 84.75 180 LEU A CA 1
ATOM 1452 C C . LEU A 1 180 ? 6.027 11.244 5.866 1.00 84.75 180 LEU A C 1
ATOM 1454 O O . LEU A 1 180 ? 6.968 11.122 5.087 1.00 84.75 180 LEU A O 1
ATOM 1458 N N . LYS A 1 181 ? 5.660 12.424 6.379 1.00 82.75 181 LYS A N 1
ATOM 1459 C CA . LYS A 1 181 ? 6.364 13.674 6.077 1.00 82.75 181 LYS A CA 1
ATOM 1460 C C . LYS A 1 181 ? 7.834 13.599 6.496 1.00 82.75 181 LYS A C 1
ATOM 1462 O O . LYS A 1 181 ? 8.704 13.825 5.666 1.00 82.75 181 LYS A O 1
ATOM 1467 N N . ARG A 1 182 ? 8.119 13.169 7.731 1.00 82.75 182 ARG A N 1
ATOM 1468 C CA . ARG A 1 182 ? 9.494 12.968 8.219 1.00 82.75 182 ARG A CA 1
ATOM 1469 C C . ARG A 1 182 ? 10.286 11.972 7.382 1.00 82.75 182 ARG A C 1
ATOM 1471 O O . ARG A 1 182 ? 11.441 12.238 7.088 1.00 82.75 182 ARG A O 1
ATOM 1478 N N . PHE A 1 183 ? 9.683 10.853 6.987 1.00 82.88 183 PHE A N 1
ATOM 1479 C CA . PHE A 1 183 ? 10.355 9.864 6.142 1.00 82.88 183 PHE A CA 1
ATOM 1480 C C . PHE A 1 183 ? 10.778 10.447 4.785 1.00 82.88 183 PHE A C 1
ATOM 1482 O O . PHE A 1 183 ? 11.844 10.128 4.273 1.00 82.88 183 PHE A O 1
ATOM 1489 N N . VAL A 1 184 ? 9.956 11.323 4.209 1.00 76.00 184 VAL A N 1
ATOM 1490 C CA . VAL A 1 184 ? 10.284 12.002 2.951 1.00 76.00 184 VAL A CA 1
ATOM 1491 C C . VAL A 1 184 ? 11.293 13.141 3.147 1.00 76.00 184 VAL A C 1
ATOM 1493 O O . VAL A 1 184 ? 12.132 13.388 2.275 1.00 76.00 184 VAL A O 1
ATOM 1496 N N . ASP A 1 185 ? 11.199 13.845 4.275 1.00 72.75 185 ASP A N 1
ATOM 1497 C CA . ASP A 1 185 ? 12.054 14.984 4.619 1.00 72.75 185 ASP A CA 1
ATOM 1498 C C . ASP A 1 185 ? 13.447 14.558 5.085 1.00 72.75 185 ASP A C 1
ATOM 1500 O O . ASP A 1 185 ? 14.401 15.320 4.924 1.00 72.75 185 ASP A O 1
ATOM 1504 N N . SER A 1 186 ? 13.561 13.354 5.645 1.00 65.19 186 SER A N 1
ATOM 1505 C CA . SER A 1 186 ? 14.799 12.757 6.131 1.00 65.19 186 SER A CA 1
ATOM 1506 C C . SER A 1 186 ? 15.161 11.521 5.306 1.00 65.19 186 SER A C 1
ATOM 1508 O O . SER A 1 186 ? 15.015 10.391 5.771 1.00 65.19 186 SER A O 1
ATOM 1510 N N . PRO A 1 187 ? 15.668 11.698 4.075 1.00 56.56 187 PRO A N 1
ATOM 1511 C CA . PRO A 1 187 ? 16.229 10.586 3.322 1.00 56.56 187 PRO A CA 1
ATOM 1512 C C . PRO A 1 187 ? 17.568 10.072 3.896 1.00 56.56 187 PRO A C 1
ATOM 1514 O O . PRO A 1 187 ? 18.171 9.245 3.227 1.00 56.56 187 PRO A O 1
ATOM 1517 N N . GLU A 1 188 ? 18.041 10.590 5.047 1.00 46.78 188 GLU A N 1
ATOM 1518 C CA . GLU A 1 188 ? 19.403 10.494 5.616 1.00 46.78 188 GLU A CA 1
ATOM 1519 C C . GLU A 1 188 ? 20.521 10.091 4.632 1.00 46.78 188 GLU A C 1
ATOM 1521 O O . GLU A 1 188 ? 20.717 8.932 4.276 1.00 46.78 188 GLU A O 1
ATOM 1526 N N . GLU A 1 189 ? 21.299 11.105 4.237 1.00 38.88 189 GLU A N 1
ATOM 1527 C CA . GLU A 1 189 ? 22.768 11.110 4.132 1.00 38.88 189 GLU A CA 1
ATOM 1528 C C . GLU A 1 189 ? 23.505 9.764 3.942 1.00 38.88 189 GLU A C 1
ATOM 1530 O O . GLU A 1 189 ? 24.402 9.411 4.698 1.00 38.88 189 GLU A O 1
ATOM 1535 N N . HIS A 1 190 ? 23.232 9.045 2.854 1.00 35.09 190 HIS A N 1
ATOM 1536 C CA . HIS A 1 190 ? 24.095 7.946 2.394 1.00 35.09 190 HIS A CA 1
ATOM 1537 C C . HIS A 1 190 ? 24.595 8.128 0.955 1.00 35.09 190 HIS A C 1
ATOM 1539 O O . HIS A 1 190 ? 24.832 7.162 0.239 1.00 35.09 190 HIS A O 1
ATOM 1545 N N . ASN A 1 191 ? 24.824 9.377 0.538 1.00 30.69 191 ASN A N 1
ATOM 1546 C CA . ASN A 1 191 ? 25.541 9.699 -0.696 1.00 30.69 191 ASN A CA 1
ATOM 1547 C C . ASN A 1 191 ? 26.638 10.735 -0.426 1.00 30.69 191 ASN A C 1
ATOM 1549 O O . ASN A 1 191 ? 26.546 11.895 -0.822 1.00 30.69 191 ASN A O 1
ATOM 1553 N N . ASN A 1 192 ? 27.733 10.295 0.194 1.00 35.22 192 ASN A N 1
ATOM 1554 C CA . ASN A 1 192 ? 29.020 10.879 -0.162 1.00 35.22 192 ASN A CA 1
ATOM 1555 C C . ASN A 1 192 ? 29.290 10.477 -1.614 1.00 35.22 192 ASN A C 1
ATOM 1557 O O . ASN A 1 192 ? 29.603 9.316 -1.842 1.00 35.22 192 ASN A O 1
ATOM 1561 N N . ILE A 1 193 ? 29.119 11.400 -2.567 1.00 32.94 193 ILE A N 1
ATOM 1562 C CA . ILE A 1 193 ? 29.996 11.617 -3.732 1.00 32.94 193 ILE A CA 1
ATOM 1563 C C . ILE A 1 193 ? 29.484 12.830 -4.541 1.00 32.94 193 ILE A C 1
ATOM 1565 O O . ILE A 1 193 ? 28.420 12.806 -5.147 1.00 32.94 193 ILE A O 1
ATOM 1569 N N . ALA A 1 194 ? 30.338 13.857 -4.535 1.00 33.25 194 ALA A N 1
ATOM 1570 C CA . ALA A 1 194 ? 30.628 14.864 -5.561 1.00 33.25 194 ALA A CA 1
ATOM 1571 C C . ALA A 1 194 ? 29.509 15.746 -6.164 1.00 33.25 194 ALA A C 1
ATOM 1573 O O . ALA A 1 194 ? 28.685 15.335 -6.976 1.00 33.25 194 ALA A O 1
ATOM 1574 N N . ASN A 1 195 ? 29.658 17.036 -5.852 1.00 30.59 195 ASN A N 1
ATOM 1575 C CA . ASN A 1 195 ? 29.100 18.227 -6.492 1.00 30.59 195 ASN A CA 1
ATOM 1576 C C . ASN A 1 195 ? 29.081 18.210 -8.033 1.00 30.59 195 ASN A C 1
ATOM 1578 O O . ASN A 1 195 ? 30.096 17.917 -8.659 1.00 30.59 195 ASN A O 1
ATOM 1582 N N . SER A 1 196 ? 28.015 18.775 -8.609 1.00 29.41 196 SER A N 1
ATOM 1583 C CA . SER A 1 196 ? 28.126 19.924 -9.525 1.00 29.41 196 SER A CA 1
ATOM 1584 C C . SER A 1 196 ? 26.752 20.571 -9.724 1.00 29.41 196 SER A C 1
ATOM 1586 O O . SER A 1 196 ? 25.841 19.956 -10.278 1.00 29.41 196 SER A O 1
ATOM 1588 N N . THR A 1 197 ? 26.611 21.813 -9.269 1.00 32.97 197 THR A N 1
ATOM 1589 C CA . THR A 1 197 ? 25.445 22.666 -9.500 1.00 32.97 197 THR A CA 1
ATOM 1590 C C . THR A 1 197 ? 25.428 23.109 -10.962 1.00 32.97 197 THR A C 1
ATOM 1592 O O . THR A 1 197 ? 26.371 23.751 -11.420 1.00 32.97 197 THR A O 1
ATOM 1595 N N . GLN A 1 198 ? 24.356 22.794 -11.685 1.00 28.27 198 GLN A N 1
ATOM 1596 C CA . GLN A 1 198 ? 23.984 23.495 -12.911 1.00 28.27 198 GLN A CA 1
ATOM 1597 C C . GLN A 1 198 ? 22.478 23.759 -12.868 1.00 28.27 198 GLN A C 1
ATOM 1599 O O . GLN A 1 198 ? 21.668 22.846 -12.688 1.00 28.27 198 GLN A O 1
ATOM 1604 N N . GLU A 1 199 ? 22.132 25.041 -12.930 1.00 36.88 199 GLU A N 1
ATOM 1605 C CA . GLU A 1 199 ? 20.767 25.543 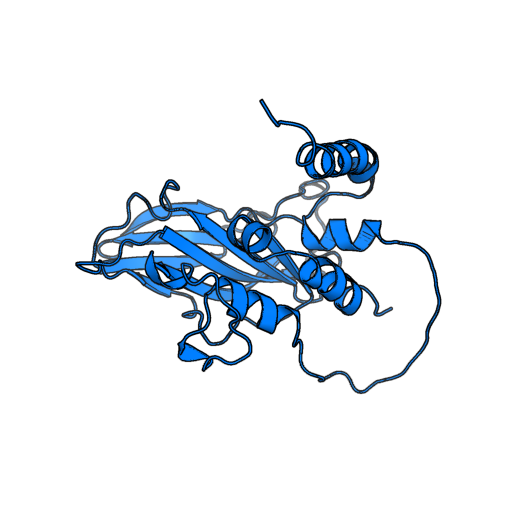-12.982 1.00 36.88 199 GLU A CA 1
ATOM 1606 C C . GLU A 1 199 ? 20.210 25.318 -14.385 1.00 36.88 199 GLU A C 1
ATOM 1608 O O . GLU A 1 199 ? 20.524 26.075 -15.290 1.00 36.88 199 GLU A O 1
ATOM 1613 N N . ASP A 1 200 ? 19.361 24.305 -14.554 1.00 31.92 200 ASP A N 1
ATOM 1614 C CA . ASP A 1 200 ? 18.473 24.216 -15.711 1.00 31.92 200 ASP A CA 1
ATOM 1615 C C . ASP A 1 200 ? 17.030 23.985 -15.233 1.00 31.92 200 ASP A C 1
ATOM 1617 O O . ASP A 1 200 ? 16.726 23.098 -14.415 1.00 31.92 200 ASP A O 1
ATOM 1621 N N . GLY A 1 201 ? 16.142 24.862 -15.707 1.00 37.97 201 GLY A N 1
ATOM 1622 C CA . GLY A 1 201 ? 14.734 24.939 -15.338 1.00 37.97 201 GLY A CA 1
ATOM 1623 C C . GLY A 1 201 ? 13.963 23.703 -15.783 1.00 37.97 201 GLY A C 1
ATOM 1624 O O . GLY A 1 201 ? 13.754 23.495 -16.968 1.00 37.97 201 GLY A O 1
ATOM 1625 N N . ASN A 1 202 ? 13.524 22.884 -14.826 1.00 39.53 202 ASN A N 1
ATOM 1626 C CA . ASN A 1 202 ? 12.592 21.782 -15.079 1.00 39.53 202 ASN A CA 1
ATOM 1627 C C . ASN A 1 202 ? 11.880 21.361 -13.783 1.00 39.53 202 ASN A C 1
ATOM 1629 O O . ASN A 1 202 ? 12.180 20.329 -13.183 1.00 39.53 202 ASN A O 1
ATOM 1633 N N . GLY A 1 203 ? 10.921 22.181 -13.342 1.00 36.41 203 GLY A N 1
ATOM 1634 C CA . GLY A 1 203 ? 9.975 21.819 -12.277 1.00 36.41 203 GLY A CA 1
ATOM 1635 C C . GLY A 1 203 ? 8.930 20.782 -12.717 1.00 36.41 203 GLY A C 1
ATOM 1636 O O . GLY A 1 203 ? 8.413 20.044 -11.883 1.00 36.41 203 GLY A O 1
ATOM 1637 N N . LEU A 1 204 ? 8.658 20.663 -14.027 1.00 39.75 204 LEU A N 1
ATOM 1638 C CA . LEU A 1 204 ? 7.661 19.727 -14.565 1.00 39.75 204 LEU A CA 1
ATOM 1639 C C . LEU A 1 204 ? 8.048 18.254 -14.375 1.00 39.75 204 LEU A C 1
ATOM 1641 O O . LEU A 1 204 ? 7.195 17.458 -13.998 1.00 39.75 204 LEU A O 1
ATOM 1645 N N . HIS A 1 205 ? 9.322 17.904 -14.562 1.00 40.62 205 HIS A N 1
ATOM 1646 C CA . HIS A 1 205 ? 9.801 16.518 -14.459 1.00 40.62 205 HIS A CA 1
ATOM 1647 C C . HIS A 1 205 ? 9.603 15.926 -13.048 1.00 40.62 205 HIS A C 1
ATOM 1649 O O . HIS A 1 205 ? 9.386 14.730 -12.881 1.00 40.62 205 HIS A O 1
ATOM 1655 N N . CYS A 1 206 ? 9.604 16.768 -12.008 1.00 42.47 206 CYS A N 1
ATOM 1656 C CA . CYS A 1 206 ? 9.377 16.319 -10.631 1.00 42.47 206 CYS A CA 1
ATOM 1657 C C . CYS A 1 206 ? 7.909 15.957 -10.373 1.00 42.47 206 CYS A C 1
ATOM 1659 O O . CYS A 1 206 ? 7.630 15.010 -9.642 1.00 42.47 206 CYS A O 1
ATOM 1661 N N . LEU A 1 207 ? 6.969 16.663 -11.010 1.00 45.56 207 LEU A N 1
ATOM 1662 C CA . LEU A 1 207 ? 5.540 16.346 -10.936 1.00 45.56 207 LEU A CA 1
ATOM 1663 C C . LEU A 1 207 ? 5.200 15.071 -11.719 1.00 45.56 207 LEU A C 1
ATOM 1665 O O . LEU A 1 207 ? 4.318 14.326 -11.287 1.00 45.56 207 LEU A O 1
ATOM 1669 N N . GLU A 1 208 ? 5.921 14.782 -12.811 1.00 45.81 208 GLU A N 1
ATOM 1670 C CA . GLU A 1 208 ? 5.813 13.490 -13.503 1.00 45.81 208 GLU A CA 1
ATOM 1671 C C . GLU A 1 208 ? 6.206 12.335 -12.573 1.00 45.81 208 GLU A C 1
ATOM 1673 O O . GLU A 1 208 ? 5.477 11.352 -12.487 1.00 45.81 208 GLU A O 1
ATOM 1678 N N . CYS A 1 209 ? 7.305 12.464 -11.821 1.00 47.41 209 CYS A N 1
ATOM 1679 C CA . CYS A 1 209 ? 7.731 11.441 -10.862 1.00 47.41 209 CYS A CA 1
ATOM 1680 C C . CYS A 1 209 ? 6.777 11.317 -9.662 1.00 47.41 209 CYS A C 1
ATOM 1682 O O . CYS A 1 209 ? 6.480 10.211 -9.223 1.00 47.41 209 CYS A O 1
ATOM 1684 N N . ILE A 1 210 ? 6.274 12.434 -9.134 1.00 50.72 210 ILE A N 1
ATOM 1685 C CA . ILE A 1 210 ? 5.445 12.441 -7.920 1.00 50.72 210 ILE A CA 1
ATOM 1686 C C . ILE A 1 210 ? 4.025 11.926 -8.181 1.00 50.72 210 ILE A C 1
ATOM 1688 O O . ILE A 1 210 ? 3.493 11.139 -7.394 1.00 50.72 210 ILE A O 1
ATOM 1692 N N . PHE A 1 211 ? 3.409 12.366 -9.280 1.00 49.09 211 PHE A N 1
ATOM 1693 C CA . PHE A 1 211 ? 2.001 12.093 -9.581 1.00 49.09 211 PHE A CA 1
ATOM 1694 C C . PHE A 1 211 ? 1.791 11.142 -10.765 1.00 49.09 211 PHE A C 1
ATOM 1696 O O . PHE A 1 211 ? 0.647 10.763 -11.043 1.00 49.09 211 PHE A O 1
ATOM 1703 N N . GLY A 1 212 ? 2.859 10.766 -11.475 1.00 47.12 212 GLY A N 1
ATOM 1704 C CA . GLY A 1 212 ? 2.780 9.946 -12.683 1.00 47.12 212 GLY A CA 1
ATOM 1705 C C . GLY A 1 212 ? 2.067 10.645 -13.843 1.00 47.12 212 GLY A C 1
ATOM 1706 O O . GLY A 1 212 ? 1.475 9.965 -14.678 1.00 47.12 212 GLY A O 1
ATOM 1707 N N . ILE A 1 213 ? 2.043 11.985 -13.873 1.00 48.06 213 ILE A N 1
ATOM 1708 C CA . ILE A 1 213 ? 1.416 12.763 -14.954 1.00 48.06 213 ILE A CA 1
ATOM 1709 C C . ILE A 1 213 ? 2.471 13.026 -16.026 1.00 48.06 213 ILE A C 1
ATOM 1711 O O . ILE A 1 213 ? 3.424 13.724 -15.719 1.00 48.06 213 ILE A O 1
ATOM 1715 N N . PRO A 1 214 ? 2.311 12.557 -17.272 1.00 41.62 214 PRO A N 1
ATOM 1716 C CA . PRO A 1 214 ? 3.222 12.905 -18.356 1.00 41.62 214 PRO A CA 1
ATOM 1717 C C . PRO A 1 214 ? 3.286 14.422 -18.623 1.00 41.62 214 PRO A C 1
ATOM 1719 O O . PRO A 1 214 ? 2.277 15.125 -18.594 1.00 41.62 214 PRO A O 1
ATOM 1722 N N . SER A 1 215 ? 4.465 14.927 -18.961 1.00 39.03 215 SER A N 1
ATOM 1723 C CA . SER A 1 215 ? 4.835 16.334 -19.188 1.00 39.03 215 SER A CA 1
ATOM 1724 C C . SER A 1 215 ? 3.975 17.016 -20.243 1.00 39.03 215 SER A C 1
ATOM 1726 O O . SER A 1 215 ? 3.645 18.194 -20.107 1.00 39.03 215 SER A O 1
ATOM 1728 N N . TYR A 1 216 ? 3.509 16.267 -21.240 1.00 43.75 216 TYR A N 1
ATOM 1729 C CA . TYR A 1 216 ? 2.586 16.761 -22.262 1.00 43.75 216 TYR A CA 1
ATOM 1730 C C . TYR A 1 216 ? 1.147 16.987 -21.751 1.00 43.75 216 TYR A C 1
ATOM 1732 O O . TYR A 1 216 ? 0.380 17.705 -22.392 1.00 43.75 216 TYR A O 1
ATOM 1740 N N . LEU A 1 217 ? 0.767 16.423 -20.598 1.00 38.47 217 LEU A N 1
ATOM 1741 C CA . LEU A 1 217 ? -0.519 16.670 -19.926 1.00 38.47 217 LEU A CA 1
ATOM 1742 C C . LEU A 1 217 ? -0.425 17.778 -18.861 1.00 38.47 217 LEU A C 1
ATOM 1744 O O . LEU A 1 217 ? -1.428 18.427 -18.556 1.00 38.47 217 LEU A O 1
ATOM 1748 N N . LEU A 1 218 ? 0.778 18.072 -18.355 1.00 42.78 218 LEU A N 1
ATOM 1749 C CA . LEU A 1 218 ? 1.020 19.119 -17.353 1.00 42.78 218 LEU A CA 1
ATOM 1750 C C . LEU A 1 218 ? 0.729 20.541 -17.872 1.00 42.78 218 LEU A C 1
ATOM 1752 O O . LEU A 1 218 ? 0.315 21.394 -17.087 1.00 42.78 218 LEU A O 1
ATOM 1756 N N . GLY A 1 219 ? 0.813 20.775 -19.188 1.00 33.34 219 GLY A N 1
ATOM 1757 C CA . GLY A 1 219 ? 0.432 22.049 -19.822 1.00 33.34 219 GLY A CA 1
ATOM 1758 C C . GLY A 1 219 ? -1.053 22.420 -19.685 1.00 33.34 219 GLY A C 1
ATOM 1759 O O . GLY A 1 219 ? -1.410 23.579 -19.875 1.00 33.34 219 GLY A O 1
ATOM 1760 N N . ARG A 1 220 ? -1.924 21.466 -19.317 1.00 32.62 220 ARG A N 1
ATOM 1761 C CA . ARG A 1 220 ? -3.342 21.720 -18.995 1.00 32.62 220 ARG A CA 1
ATOM 1762 C C . ARG A 1 220 ? -3.649 21.657 -17.497 1.00 32.62 220 ARG A C 1
ATOM 1764 O O . ARG A 1 220 ? -4.609 22.281 -17.057 1.00 32.62 220 ARG A O 1
ATOM 1771 N N . CYS A 1 221 ? -2.840 20.954 -16.702 1.00 33.06 221 CYS A N 1
ATOM 1772 C CA . CYS A 1 221 ? -3.067 20.806 -15.262 1.00 33.06 221 CYS A CA 1
ATOM 1773 C C . CYS A 1 221 ? -2.670 22.045 -14.446 1.00 33.06 221 CYS A C 1
ATOM 1775 O O . CYS A 1 221 ? -3.336 22.329 -13.456 1.00 33.06 221 CYS A O 1
ATOM 1777 N N . PHE A 1 222 ? -1.667 22.829 -14.862 1.00 34.47 222 PHE A N 1
ATOM 1778 C CA . PHE A 1 222 ? -1.312 24.065 -14.143 1.00 34.47 222 PHE A CA 1
ATOM 1779 C C . PHE A 1 222 ? -2.424 25.129 -14.174 1.00 34.47 222 PHE A C 1
ATOM 1781 O O . PHE A 1 222 ? -2.569 25.873 -13.210 1.00 34.47 222 PHE A O 1
ATOM 1788 N N . SER A 1 223 ? -3.283 25.132 -15.203 1.00 32.56 223 SER A N 1
ATOM 1789 C CA . SER A 1 223 ? -4.473 25.999 -15.246 1.00 32.56 223 SER A CA 1
ATOM 1790 C C . SER A 1 223 ? -5.591 25.551 -14.293 1.00 32.56 223 SER A C 1
ATOM 1792 O O . SER A 1 223 ? -6.457 26.354 -13.968 1.00 32.56 223 SER A O 1
ATOM 1794 N N . LEU A 1 224 ? -5.592 24.288 -13.852 1.00 30.56 224 LEU A N 1
ATOM 1795 C CA . LEU A 1 224 ? -6.593 23.724 -12.934 1.00 30.56 224 LEU A CA 1
ATOM 1796 C C . LEU A 1 224 ? -6.090 23.670 -11.484 1.00 30.56 224 LEU A C 1
ATOM 1798 O O . LEU A 1 224 ? -6.879 23.860 -10.567 1.00 30.56 224 LEU A O 1
ATOM 1802 N N . ALA A 1 225 ? -4.786 23.474 -11.268 1.00 32.41 225 ALA A N 1
ATOM 1803 C CA . ALA A 1 225 ? -4.175 23.537 -9.940 1.00 32.41 225 ALA A CA 1
ATOM 1804 C C . ALA A 1 225 ? -4.085 24.979 -9.408 1.00 32.41 225 ALA A C 1
ATOM 1806 O O . ALA A 1 225 ? -4.306 25.187 -8.219 1.00 32.41 225 ALA A O 1
ATOM 1807 N N . GLY A 1 226 ? -3.850 25.972 -10.281 1.00 31.39 226 GLY A N 1
ATOM 1808 C CA . GLY A 1 226 ? -4.001 27.390 -9.923 1.00 31.39 226 GLY A CA 1
ATOM 1809 C C . GLY A 1 226 ? -5.443 27.725 -9.534 1.00 31.39 226 GLY A C 1
ATOM 1810 O O . GLY A 1 226 ? -5.677 28.318 -8.490 1.00 31.39 226 GLY A O 1
ATOM 1811 N N . HIS A 1 227 ? -6.421 27.205 -10.283 1.00 29.86 227 HIS A N 1
ATOM 1812 C CA . HIS A 1 227 ? -7.837 27.419 -9.980 1.00 29.86 227 HIS A CA 1
ATOM 1813 C C . HIS A 1 227 ? -8.327 26.737 -8.694 1.00 29.86 227 HIS A C 1
ATOM 1815 O O . HIS A 1 227 ? -9.282 27.229 -8.111 1.00 29.86 227 HIS A O 1
ATOM 1821 N N . MET A 1 228 ? -7.713 25.637 -8.234 1.00 30.88 228 MET A N 1
ATOM 1822 C CA . MET A 1 228 ? -8.076 25.021 -6.945 1.00 30.88 228 MET A CA 1
ATOM 1823 C C . MET A 1 228 ? -7.394 25.678 -5.737 1.00 30.88 228 MET A C 1
ATOM 1825 O O . MET A 1 228 ? -7.883 25.505 -4.625 1.00 30.88 228 MET A O 1
ATOM 1829 N N . LEU A 1 229 ? -6.296 26.419 -5.936 1.00 34.66 229 LEU A N 1
ATOM 1830 C CA . LEU A 1 229 ? -5.630 27.195 -4.881 1.00 34.66 229 LEU A CA 1
ATOM 1831 C C . LEU A 1 229 ? -6.126 28.651 -4.808 1.00 34.66 229 LEU A C 1
ATOM 1833 O O . LEU A 1 229 ? -6.047 29.244 -3.741 1.00 34.66 229 LEU A O 1
ATOM 1837 N N . GLU A 1 230 ? -6.685 29.213 -5.886 1.00 28.98 230 GLU A N 1
ATOM 1838 C CA . GLU A 1 230 ? -7.277 30.566 -5.883 1.00 28.98 230 GLU A CA 1
ATOM 1839 C C . GLU A 1 230 ? -8.757 30.609 -5.462 1.00 28.98 230 GLU A C 1
ATOM 1841 O O . GLU A 1 230 ? -9.266 31.677 -5.145 1.00 28.98 230 GLU A O 1
ATOM 1846 N N . THR A 1 231 ? -9.478 29.483 -5.402 1.00 29.47 231 THR A N 1
ATOM 1847 C CA . THR A 1 231 ? -10.903 29.491 -4.998 1.00 29.47 231 THR A CA 1
ATOM 1848 C C . THR A 1 231 ? -11.146 29.331 -3.495 1.00 29.47 231 THR A C 1
ATOM 1850 O O . THR A 1 231 ? -12.290 29.124 -3.099 1.00 29.47 231 THR A O 1
ATOM 1853 N N . SER A 1 232 ? -10.117 29.399 -2.643 1.00 32.56 232 SER A N 1
ATOM 1854 C CA . SER A 1 232 ? -10.299 29.360 -1.181 1.00 32.56 232 SER A CA 1
ATOM 1855 C C . SER A 1 232 ? -10.299 30.731 -0.498 1.00 32.56 232 SER A C 1
ATOM 1857 O O . SER A 1 232 ? -10.401 30.762 0.724 1.00 32.56 232 SER A O 1
ATOM 1859 N N . GLU A 1 23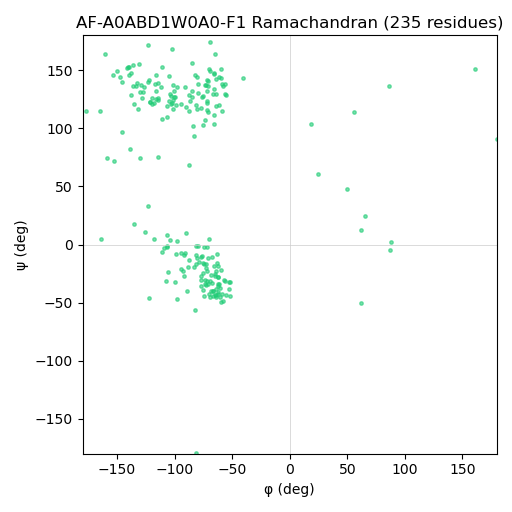3 ? -10.198 31.842 -1.238 1.00 35.03 233 GLU A N 1
ATOM 1860 C CA . GLU A 1 233 ? -10.177 33.192 -0.642 1.00 35.03 233 GLU A CA 1
ATOM 1861 C C . GLU A 1 233 ? -11.450 34.032 -0.826 1.00 35.03 233 GLU A C 1
ATOM 1863 O O . GLU A 1 233 ? -11.531 35.086 -0.215 1.00 35.03 233 GLU A O 1
ATOM 1868 N N . ASP A 1 234 ? -12.492 33.573 -1.527 1.00 32.56 234 ASP A N 1
ATOM 1869 C CA . ASP A 1 234 ? -13.730 34.363 -1.662 1.00 32.56 234 ASP A CA 1
ATOM 1870 C C . ASP A 1 234 ? -14.992 33.501 -1.534 1.00 32.56 234 ASP A C 1
ATOM 1872 O O . ASP A 1 234 ? -15.592 33.123 -2.535 1.00 32.56 234 ASP A O 1
ATOM 1876 N N . PHE A 1 235 ? -15.418 33.205 -0.303 1.00 27.31 235 PHE A N 1
ATOM 1877 C CA . PHE A 1 235 ? -16.831 32.954 0.028 1.00 27.31 235 PHE A CA 1
ATOM 1878 C C . PHE A 1 235 ? -17.088 33.307 1.502 1.00 27.31 235 PHE A C 1
ATOM 1880 O O . PHE A 1 235 ? -17.286 32.438 2.347 1.00 27.31 235 PHE A O 1
ATOM 1887 N N . ASP A 1 236 ? -17.096 34.608 1.795 1.00 29.83 236 ASP A N 1
ATOM 1888 C CA . ASP A 1 236 ? -17.920 35.164 2.871 1.00 29.83 236 ASP A CA 1
ATOM 1889 C C . ASP A 1 236 ? -19.296 35.498 2.278 1.00 29.83 236 ASP A C 1
ATOM 1891 O O . ASP A 1 236 ? -19.382 36.360 1.403 1.00 29.83 236 ASP A O 1
ATOM 1895 N N . PHE A 1 237 ? -20.346 34.808 2.735 1.00 33.44 237 PHE A N 1
ATOM 1896 C CA . PHE A 1 237 ? -21.709 35.332 2.932 1.00 33.44 237 PHE A CA 1
ATOM 1897 C C . PHE A 1 237 ? -22.534 34.379 3.805 1.00 33.44 237 PHE A C 1
ATOM 1899 O O . PHE A 1 237 ? -22.576 33.166 3.496 1.00 33.44 237 PHE A O 1
#

Organism: NCBI:txid126358

Radius of gyration: 19.15 Å; Cα contacts (8 Å, |Δi|>4): 387; chains: 1; bounding box: 52×54×48 Å

Foldseek 3Di:
DDDLLVLLLVVLLPDDLVNLVPDFKWKHFDDDDPPQFAWFKDWDAQDPPWAFFKKKKKWKKFFQPVPDDDCVPPPDQFAQFKWKFWADPNDGPDIDGARHGADPPHRTIMMMMGIGGCPHPVHVPDDHGIMIGMDTDVVGPDPRMDTDIMGMDTDIPQQSPDPDDCPPPDPVNDHPSVVVSCVSNPVDDPDPDDDDDDDDDDSQVNCCRTVSDDSVCVVPVVVVVVVVVVVPPDDDD

Secondary structure (DSSP, 8-state):
---HHHHHHHHHHT--HHHHHH-SEEEEE-S---TTSEESEEE----SS--EEEEEEEEEEEE-TTSPPPGGGTT--EE--EEEEEEETTEEEEEEE--EES--SSSS-EEEEEEEETTSTTTTT--TTPEEEEEE-SS-SSTTEEEEEEEEEEEEGGGG---S--TTS-GGG--HHHHHHHHHH-----------------SHHHHHHHH---HHHHHHHHHHHHHHHHTTS----

pLDDT: mean 73.45, std 22.95, range [27.31, 98.31]

Sequence (237 aa):
MGGCSSRASEVIRKFDKVALRSLRNFSIPGSEIPEWFTRDEVCFSKKKYDAIKSVIIAVVISNNTQIQHDSRYDGLPVIFEVQAKIIRVNMAVFTHTLNLRGIPSTQENQLYLCRYPDYTPLVSILEDGDKIQVVRRDPPYDPRIMLKKSGIHLVYENDDNYDGEEESLNENQHSVTHRLKRFVDSPEEHNNIANSTQEDGNGLHCLECIFGIPSYLLGRCFSLAGHMLETSEDFDF